Protein AF-A0A971KVU9-F1 (afdb_monomer)

Secondary structure (DSSP, 8-state):
---HHHHHHHHHHHHHHHHHHHHHHHHHHHHHHHHHHHHHHHHHHGGG-S-HHHHHHHHHHHHHHHHHIIIIITTTTS-TTTTSTTSHHHHHHHHHHHHTTS-TT-GGGHHHHHHHHHHHHHHHHHHHHT----SSPTT-HHHHHHHHHHHHHHHHHHHHHHH-SSPPPHHHHHHHHHHHHHHHHHHHHHHHHHT--GGG-SS--GGGGGGGGS-HHHHHHHHHHHHHHHHHHHHHHHHHHHTT-

Nearest PDB structures (foldseek):
  1x91-assembly1_A  TM=4.870E-01  e=5.980E+00  Arabidopsis thaliana
  5vai-assembly1_R  TM=1.469E-01  e=3.045E+00  Oryctolagus cuniculus
  9bis-assembly1_A  TM=1.987E-01  e=5.225E+00  Rattus norvegicus

Mean predicted aligned error: 7.7 Å

Radius of gyration: 19.48 Å; Cα contacts (8 Å, |Δi|>4): 203; chains: 1; bounding box: 49×42×56 Å

Structure (mmCIF, N/CA/C/O backbone):
data_AF-A0A971KVU9-F1
#
_entry.id   AF-A0A971KVU9-F1
#
loop_
_atom_site.group_PDB
_atom_site.id
_atom_site.type_symbol
_atom_site.label_atom_id
_atom_site.label_alt_id
_atom_site.label_comp_id
_atom_site.label_asym_id
_atom_site.label_entity_id
_atom_site.label_seq_id
_atom_site.pdbx_PDB_ins_code
_atom_site.Cartn_x
_atom_site.Cartn_y
_atom_site.Cartn_z
_atom_site.occupancy
_atom_site.B_iso_or_equiv
_atom_site.auth_seq_id
_atom_site.auth_comp_id
_atom_site.auth_asym_id
_atom_site.auth_atom_id
_atom_site.pdbx_PDB_model_num
ATOM 1 N N . MET A 1 1 ? 26.963 -15.650 -32.977 1.00 42.84 1 MET A N 1
ATOM 2 C CA . MET A 1 1 ? 26.231 -16.805 -33.537 1.00 42.84 1 MET A CA 1
ATOM 3 C C . MET A 1 1 ? 25.480 -17.465 -32.397 1.00 42.84 1 MET A C 1
ATOM 5 O O . MET A 1 1 ? 26.115 -18.059 -31.538 1.00 42.84 1 MET A O 1
ATOM 9 N N . THR A 1 2 ? 24.167 -17.265 -32.317 1.00 46.66 2 THR A N 1
ATOM 10 C CA . THR A 1 2 ? 23.290 -17.998 -31.392 1.00 46.66 2 THR A CA 1
ATOM 11 C C . THR A 1 2 ? 23.196 -19.451 -31.852 1.00 46.66 2 THR A C 1
ATOM 13 O O . THR A 1 2 ? 23.108 -19.716 -33.052 1.00 46.66 2 THR A O 1
ATOM 16 N N . THR A 1 3 ? 23.277 -20.403 -30.925 1.00 58.16 3 THR A N 1
ATOM 17 C CA . THR A 1 3 ? 23.185 -21.829 -31.266 1.00 58.16 3 THR A CA 1
ATOM 18 C C . THR A 1 3 ? 21.755 -22.173 -31.680 1.00 58.16 3 THR A C 1
ATOM 20 O O . THR A 1 3 ? 20.800 -21.588 -31.172 1.00 58.16 3 THR A O 1
ATOM 23 N N . LEU A 1 4 ? 21.584 -23.160 -32.566 1.00 51.88 4 LEU A N 1
ATOM 24 C CA . LEU A 1 4 ? 20.269 -23.630 -33.033 1.00 51.88 4 LEU A CA 1
ATOM 25 C C . LEU A 1 4 ? 19.320 -24.009 -31.870 1.00 51.88 4 LEU A C 1
ATOM 27 O O . LEU A 1 4 ? 18.101 -23.936 -32.007 1.00 51.88 4 LEU A O 1
ATOM 31 N N . SER A 1 5 ? 19.878 -24.392 -30.712 1.00 49.69 5 SER A N 1
ATOM 32 C CA . SER A 1 5 ? 19.134 -24.639 -29.471 1.00 49.69 5 SER A CA 1
ATOM 33 C C . SER A 1 5 ? 18.579 -23.358 -28.841 1.00 49.69 5 SER A C 1
ATOM 35 O O . SER A 1 5 ? 17.406 -23.330 -28.489 1.00 49.69 5 SER A O 1
ATOM 37 N N . GLN A 1 6 ? 19.369 -22.282 -28.776 1.00 46.84 6 GLN A N 1
ATOM 38 C CA . GLN A 1 6 ? 18.930 -20.977 -28.271 1.00 46.84 6 GLN A CA 1
ATOM 39 C C . GLN A 1 6 ? 17.859 -20.365 -29.174 1.00 46.84 6 GLN A C 1
ATOM 41 O O . GLN A 1 6 ? 16.931 -19.729 -28.689 1.00 46.84 6 GLN A O 1
ATOM 46 N N . THR A 1 7 ? 17.950 -20.578 -30.489 1.00 49.97 7 THR A N 1
ATOM 47 C CA . THR A 1 7 ? 16.933 -20.099 -31.435 1.00 49.97 7 THR A CA 1
ATOM 48 C C . THR A 1 7 ? 15.620 -20.862 -31.280 1.00 49.97 7 THR A C 1
ATOM 50 O O . THR A 1 7 ? 14.564 -20.241 -31.290 1.00 49.97 7 THR A O 1
ATOM 53 N N . LYS A 1 8 ? 15.667 -22.186 -31.074 1.00 44.22 8 LYS A N 1
ATOM 54 C CA . LYS A 1 8 ? 14.467 -22.989 -30.787 1.00 44.22 8 LYS A CA 1
ATOM 55 C C . LYS A 1 8 ? 13.837 -22.637 -29.441 1.00 44.22 8 LYS A C 1
ATOM 57 O O . LYS A 1 8 ? 12.622 -22.566 -29.365 1.00 44.22 8 LYS A O 1
ATOM 62 N N . GLU A 1 9 ? 14.638 -22.369 -28.413 1.00 46.66 9 GLU A N 1
ATOM 63 C CA . GLU A 1 9 ? 14.149 -21.960 -27.091 1.00 46.66 9 GLU A CA 1
ATOM 64 C C . GLU A 1 9 ? 13.512 -20.559 -27.121 1.00 46.66 9 GLU A C 1
ATOM 66 O O . GLU A 1 9 ? 12.465 -20.341 -26.518 1.00 46.66 9 GLU A O 1
ATOM 71 N N . LEU A 1 10 ? 14.087 -19.623 -27.886 1.00 50.56 10 LEU A N 1
ATOM 72 C CA . LEU A 1 10 ? 13.513 -18.291 -28.115 1.00 50.56 10 LEU A CA 1
ATOM 73 C C . LEU A 1 10 ? 12.218 -18.338 -28.934 1.00 50.56 10 LEU A C 1
ATOM 75 O O . LEU A 1 10 ? 11.281 -17.609 -28.620 1.00 50.56 10 LEU A O 1
ATOM 79 N N . LEU A 1 11 ? 12.159 -19.194 -29.957 1.00 45.59 11 LEU A N 1
ATOM 80 C CA . LEU A 1 11 ? 10.961 -19.383 -30.776 1.00 45.59 11 LEU A CA 1
ATOM 81 C C . LEU A 1 11 ? 9.849 -20.076 -29.984 1.00 45.59 11 LEU A C 1
ATOM 83 O O . LEU A 1 11 ? 8.720 -19.605 -30.019 1.00 45.59 11 LEU A O 1
ATOM 87 N N . TYR A 1 12 ? 10.177 -21.104 -29.195 1.00 46.09 12 TYR A N 1
ATOM 88 C CA . TYR A 1 12 ? 9.226 -21.764 -28.297 1.00 46.09 12 TYR A CA 1
ATOM 89 C C . TYR A 1 12 ? 8.674 -20.775 -27.260 1.00 46.09 12 TYR A C 1
ATOM 91 O O . TYR A 1 12 ? 7.466 -20.684 -27.082 1.00 46.09 12 TYR A O 1
ATOM 99 N N . ARG A 1 13 ? 9.541 -19.941 -26.663 1.00 49.53 13 ARG A N 1
ATOM 100 C CA . ARG A 1 13 ? 9.142 -18.876 -25.729 1.00 49.53 13 ARG A CA 1
ATOM 101 C C . ARG A 1 13 ? 8.252 -17.808 -26.392 1.00 49.53 13 ARG A C 1
ATOM 103 O O . ARG A 1 13 ? 7.326 -17.329 -25.756 1.00 49.53 13 ARG A O 1
ATOM 110 N N . GLN A 1 14 ? 8.487 -17.463 -27.663 1.00 46.44 14 GLN A N 1
ATOM 111 C CA . GLN A 1 14 ? 7.654 -16.514 -28.423 1.00 46.44 14 GLN A CA 1
ATOM 112 C C . GLN A 1 14 ? 6.299 -17.080 -28.884 1.00 46.44 14 GLN A C 1
ATOM 114 O O . GLN A 1 14 ? 5.350 -16.312 -29.078 1.00 46.44 14 GLN A O 1
ATOM 119 N N . GLU A 1 15 ? 6.213 -18.385 -29.141 1.00 44.22 15 GLU A N 1
ATOM 120 C CA . GLU A 1 15 ? 4.988 -19.052 -29.594 1.00 44.22 15 GLU A CA 1
ATOM 121 C C . GLU A 1 15 ? 4.044 -19.359 -28.420 1.00 44.22 15 GLU A C 1
ATOM 123 O O . GLU A 1 15 ? 2.852 -19.063 -28.536 1.00 44.22 15 GLU A O 1
ATOM 128 N N . ASP A 1 16 ? 4.584 -19.785 -27.268 1.00 49.81 16 ASP A N 1
ATOM 129 C CA . ASP A 1 16 ? 3.854 -19.880 -25.986 1.00 49.81 16 ASP A CA 1
ATOM 130 C C . ASP A 1 16 ? 3.326 -18.501 -25.552 1.00 49.81 16 ASP A C 1
ATOM 132 O O . ASP A 1 16 ? 2.130 -18.334 -25.309 1.00 49.81 16 ASP A O 1
ATOM 136 N N . ASP A 1 17 ? 4.173 -17.459 -25.608 1.00 52.94 17 ASP A N 1
ATOM 137 C CA . ASP A 1 17 ? 3.800 -16.080 -25.249 1.00 52.94 17 ASP A CA 1
ATOM 138 C C . ASP A 1 17 ? 2.579 -15.560 -26.028 1.00 52.94 17 ASP A C 1
ATOM 140 O O . ASP A 1 17 ? 1.893 -14.646 -25.570 1.00 52.94 17 ASP A O 1
ATOM 144 N N . ARG A 1 18 ? 2.306 -16.044 -27.249 1.00 46.84 18 ARG A N 1
ATOM 145 C CA . ARG A 1 18 ? 1.170 -15.563 -28.063 1.00 46.84 18 ARG A CA 1
ATOM 146 C C . ARG A 1 18 ? -0.155 -16.241 -27.722 1.00 46.84 18 ARG A C 1
ATOM 148 O O . ARG A 1 18 ? -1.172 -15.547 -27.729 1.00 46.84 18 ARG A O 1
ATOM 155 N N . ASN A 1 19 ? -0.154 -17.537 -27.418 1.00 44.75 19 ASN A N 1
ATOM 156 C CA . ASN A 1 19 ? -1.370 -18.265 -27.039 1.00 44.75 19 ASN A CA 1
ATOM 157 C C . ASN A 1 19 ? -1.722 -18.065 -25.556 1.00 44.75 19 ASN A C 1
ATOM 159 O O . ASN A 1 19 ? -2.900 -17.906 -25.224 1.00 44.75 19 ASN A O 1
ATOM 163 N N . ASP A 1 20 ? -0.721 -17.937 -24.685 1.00 52.53 20 ASP A N 1
ATOM 164 C CA . ASP A 1 20 ? -0.925 -17.730 -23.248 1.00 52.53 20 ASP A CA 1
ATOM 165 C C . ASP A 1 20 ? -1.395 -16.314 -22.906 1.00 52.53 20 ASP A C 1
ATOM 167 O O . ASP A 1 20 ? -2.125 -16.124 -21.935 1.00 52.53 20 ASP A O 1
ATOM 171 N N . ARG A 1 21 ? -1.091 -15.319 -23.752 1.00 52.41 21 ARG A N 1
ATOM 172 C CA . ARG A 1 21 ? -1.551 -13.928 -23.582 1.00 52.41 21 ARG A CA 1
ATOM 173 C C . ARG A 1 21 ? -3.071 -13.765 -23.582 1.00 52.41 21 ARG A C 1
ATOM 175 O O . ARG A 1 21 ? -3.567 -12.774 -23.054 1.00 52.41 21 ARG A O 1
ATOM 182 N N . TRP A 1 22 ? -3.828 -14.676 -24.194 1.00 42.91 22 TRP A N 1
ATOM 183 C CA . TRP A 1 22 ? -5.294 -14.610 -24.174 1.00 42.91 22 TRP A CA 1
ATOM 184 C C . TRP A 1 22 ? -5.876 -15.289 -22.935 1.00 42.91 22 TRP A C 1
ATOM 186 O O . TRP A 1 22 ? -6.724 -14.697 -22.269 1.00 42.91 22 TRP A O 1
ATOM 196 N N . LEU A 1 23 ? -5.399 -16.490 -22.594 1.00 47.81 23 LEU A N 1
ATOM 197 C CA . LEU A 1 23 ? -5.817 -17.230 -21.398 1.00 47.81 23 LEU A CA 1
ATOM 198 C C . LEU A 1 23 ? -5.418 -16.510 -20.100 1.00 47.81 23 LEU A C 1
ATOM 200 O O . LEU A 1 23 ? -6.241 -16.436 -19.185 1.00 47.81 23 LEU A O 1
ATOM 204 N N . SER A 1 24 ? -4.227 -15.901 -20.045 1.00 59.81 24 SER A N 1
ATOM 205 C CA . SER A 1 24 ? -3.773 -15.120 -18.887 1.00 59.81 24 SER A CA 1
ATOM 206 C C . SER A 1 24 ? -4.678 -13.914 -18.631 1.00 59.81 24 SER A C 1
ATOM 208 O O . SER A 1 24 ? -5.062 -13.660 -17.496 1.00 59.81 24 SER A O 1
ATOM 210 N N . ARG A 1 25 ? -5.126 -13.219 -19.687 1.00 65.62 25 ARG A N 1
ATOM 211 C CA . ARG A 1 25 ? -5.962 -12.018 -19.540 1.00 65.62 25 ARG A CA 1
ATOM 212 C C . ARG A 1 25 ? -7.316 -12.316 -18.907 1.00 65.62 25 ARG A C 1
ATOM 214 O O . ARG A 1 25 ? -7.758 -11.546 -18.063 1.00 65.62 25 ARG A O 1
ATOM 221 N N . TRP A 1 26 ? -7.984 -13.411 -19.278 1.00 74.06 26 TRP A N 1
ATOM 222 C CA . TRP A 1 26 ? -9.256 -13.789 -18.641 1.00 74.06 26 TRP A CA 1
ATOM 223 C C . TRP A 1 26 ? -9.070 -14.189 -17.177 1.00 74.06 26 TRP A C 1
ATOM 225 O O . TRP A 1 26 ? -9.911 -13.851 -16.346 1.00 74.06 26 TRP A O 1
ATOM 235 N N . GLN A 1 27 ? -7.968 -14.871 -16.858 1.00 77.44 27 GLN A N 1
ATOM 236 C CA . GLN A 1 27 ? -7.617 -15.224 -15.483 1.00 77.44 27 GLN A CA 1
ATOM 237 C C . GLN A 1 27 ? -7.360 -13.970 -14.641 1.00 77.44 27 GLN A C 1
ATOM 239 O O . GLN A 1 27 ? -7.923 -13.854 -13.555 1.00 77.44 27 GLN A O 1
ATOM 244 N N . ASP A 1 28 ? -6.605 -13.001 -15.161 1.00 76.62 28 ASP A N 1
ATOM 245 C CA . ASP A 1 28 ? -6.350 -11.728 -14.482 1.00 76.62 28 ASP A CA 1
ATOM 246 C C . ASP A 1 28 ? -7.661 -10.972 -14.217 1.00 76.62 28 ASP A C 1
ATOM 248 O O . ASP A 1 28 ? -7.914 -10.538 -13.094 1.00 76.62 28 ASP A O 1
ATOM 252 N N . TRP A 1 29 ? -8.563 -10.894 -15.203 1.00 83.31 29 TRP A N 1
ATOM 253 C CA . TRP A 1 29 ? -9.881 -10.277 -15.005 1.00 83.31 29 TRP A CA 1
ATOM 254 C C . TRP A 1 29 ? -10.757 -11.034 -14.006 1.00 83.31 29 TRP A C 1
ATOM 256 O O . TRP A 1 29 ? -11.473 -10.400 -13.230 1.00 83.31 29 TRP A O 1
ATOM 266 N N . ALA A 1 30 ? -10.698 -12.366 -13.983 1.00 88.56 30 ALA A N 1
ATOM 267 C CA . ALA A 1 30 ? -11.402 -13.168 -12.988 1.00 88.56 30 ALA A CA 1
ATOM 268 C C . ALA A 1 30 ? -10.859 -12.911 -11.573 1.00 88.56 30 ALA A C 1
ATOM 270 O O . ALA A 1 30 ? -11.643 -12.765 -10.635 1.00 88.56 30 ALA A O 1
ATOM 271 N N . ILE A 1 31 ? -9.537 -12.785 -11.421 1.00 88.38 31 ILE A N 1
ATOM 272 C CA . ILE A 1 31 ? -8.888 -12.433 -10.151 1.00 88.38 31 ILE A CA 1
ATOM 273 C C . ILE A 1 31 ? -9.297 -11.025 -9.716 1.00 88.38 31 ILE A C 1
ATOM 275 O O . ILE A 1 31 ? -9.691 -10.838 -8.566 1.00 88.38 31 ILE A O 1
ATOM 279 N N . VAL A 1 32 ? -9.282 -10.050 -10.629 1.00 89.62 32 VAL A N 1
ATOM 280 C CA . VAL A 1 32 ? -9.748 -8.683 -10.357 1.00 89.62 32 VAL A CA 1
ATOM 281 C C . VAL A 1 32 ? -11.219 -8.687 -9.934 1.00 89.62 32 VAL A C 1
ATOM 283 O O . VAL A 1 32 ? -11.563 -8.065 -8.932 1.00 89.62 32 VAL A O 1
ATOM 286 N N . ALA A 1 33 ? -12.093 -9.417 -10.629 1.00 92.25 33 ALA A N 1
ATOM 287 C CA . ALA A 1 33 ? -13.510 -9.512 -10.278 1.00 92.25 33 ALA A CA 1
ATOM 288 C C . ALA A 1 33 ? -13.728 -10.167 -8.903 1.00 92.25 33 ALA A C 1
ATOM 290 O O . ALA A 1 33 ? -14.513 -9.663 -8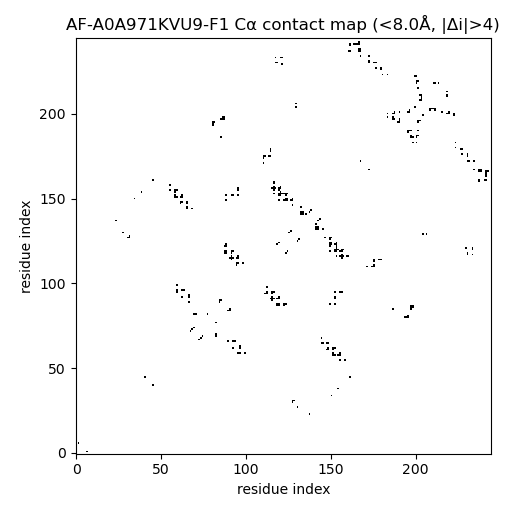.094 1.00 92.25 33 ALA A O 1
ATOM 291 N N . ALA A 1 34 ? -13.005 -11.250 -8.606 1.00 94.06 34 ALA A N 1
ATOM 292 C CA . ALA A 1 34 ? -13.036 -11.908 -7.303 1.00 94.06 34 ALA A CA 1
ATOM 293 C C . ALA A 1 34 ? -12.541 -10.975 -6.189 1.00 94.06 34 ALA A C 1
ATOM 295 O O . ALA A 1 34 ? -13.157 -10.902 -5.127 1.00 94.06 34 ALA A O 1
ATOM 296 N N . TYR A 1 35 ? -11.477 -10.216 -6.449 1.00 94.00 35 TYR A N 1
ATOM 297 C CA . TYR A 1 35 ? -10.940 -9.215 -5.536 1.00 94.00 35 TYR A CA 1
ATOM 298 C C . TYR A 1 35 ? -11.918 -8.058 -5.285 1.00 94.00 35 TYR A C 1
ATOM 300 O O . TYR A 1 35 ? -12.147 -7.683 -4.141 1.00 94.00 35 TYR A O 1
ATOM 308 N N . LEU A 1 36 ? -12.557 -7.511 -6.321 1.00 94.31 36 LEU A N 1
ATOM 309 C CA . LEU A 1 36 ? -13.561 -6.453 -6.155 1.00 94.31 36 LEU A CA 1
ATOM 310 C C . LEU A 1 36 ? -14.798 -6.956 -5.403 1.00 94.31 36 LEU A C 1
ATOM 312 O O . LEU A 1 36 ? -15.365 -6.234 -4.583 1.00 94.31 36 LEU A O 1
ATOM 316 N N . THR A 1 37 ? -15.191 -8.208 -5.643 1.00 95.44 37 THR A N 1
ATOM 317 C CA . THR A 1 37 ? -16.289 -8.853 -4.917 1.00 95.44 37 THR A CA 1
ATOM 318 C C . THR A 1 37 ? -15.930 -9.033 -3.445 1.00 95.44 37 THR A C 1
ATOM 320 O O . THR A 1 37 ? -16.713 -8.658 -2.574 1.00 95.44 37 THR A O 1
ATOM 323 N N . SER A 1 38 ? -14.737 -9.550 -3.138 1.00 94.81 38 SER A N 1
ATOM 324 C CA . SER A 1 38 ? -14.287 -9.715 -1.754 1.00 94.81 38 SER A CA 1
ATOM 325 C C . SER A 1 38 ? -14.117 -8.372 -1.046 1.00 94.81 38 SER A C 1
ATOM 327 O O . SER A 1 38 ? -14.485 -8.264 0.120 1.00 94.81 38 SER A O 1
ATOM 329 N N . LEU A 1 39 ? -13.659 -7.334 -1.749 1.00 93.94 39 LEU A N 1
ATOM 330 C CA . LEU A 1 39 ? -13.579 -5.962 -1.253 1.00 93.94 39 LEU A CA 1
ATOM 331 C C . LEU A 1 39 ? -14.966 -5.417 -0.882 1.00 93.94 39 LEU A C 1
ATOM 333 O O . LEU A 1 39 ? -15.158 -4.907 0.221 1.00 93.94 39 LEU A O 1
ATOM 337 N N . TYR A 1 40 ? -15.946 -5.563 -1.778 1.00 94.69 40 TYR A N 1
ATOM 338 C CA . TYR A 1 40 ? -17.332 -5.156 -1.538 1.00 94.69 40 TYR A CA 1
ATOM 339 C C . TYR A 1 40 ? -17.931 -5.874 -0.322 1.00 94.69 40 TYR A C 1
ATOM 341 O O . TYR A 1 40 ? -18.522 -5.233 0.550 1.00 94.69 40 TYR A O 1
ATOM 349 N N . LEU A 1 41 ? -17.753 -7.196 -0.238 1.00 94.25 41 LEU A N 1
ATOM 350 C CA . LEU A 1 41 ? -18.228 -7.987 0.896 1.00 94.25 41 LEU A CA 1
ATOM 351 C C . LEU A 1 41 ? -17.534 -7.561 2.193 1.00 94.25 41 LEU A C 1
ATOM 353 O O . LEU A 1 41 ? -18.202 -7.331 3.197 1.00 94.25 41 LEU A O 1
ATOM 357 N N . PHE A 1 42 ? -16.212 -7.400 2.173 1.00 93.75 42 PHE A N 1
ATOM 358 C CA . PHE A 1 42 ? -15.455 -6.982 3.345 1.00 93.75 42 PHE A CA 1
ATOM 359 C C . PHE A 1 42 ? -15.956 -5.642 3.871 1.00 93.75 42 PHE A C 1
ATOM 361 O O . PHE A 1 42 ? -16.293 -5.556 5.044 1.00 93.75 42 PHE A O 1
ATOM 368 N N . ILE A 1 43 ? -16.113 -4.637 3.007 1.00 92.62 43 ILE A N 1
ATOM 369 C CA . ILE A 1 43 ? -16.581 -3.304 3.404 1.00 92.62 43 ILE A CA 1
ATOM 370 C C . ILE A 1 43 ? -17.994 -3.354 4.006 1.00 92.62 43 ILE A C 1
ATOM 372 O O . ILE A 1 43 ? -18.233 -2.761 5.057 1.00 92.62 43 ILE A O 1
ATOM 376 N N . ASN A 1 44 ? -18.934 -4.064 3.377 1.00 91.69 44 ASN A N 1
ATOM 377 C CA . ASN A 1 44 ? -20.332 -4.069 3.827 1.00 91.69 44 ASN A CA 1
ATOM 378 C C . ASN A 1 44 ? -20.574 -4.931 5.069 1.00 91.69 44 ASN A C 1
ATOM 380 O O . ASN A 1 44 ? -21.465 -4.627 5.862 1.00 91.69 44 ASN A O 1
ATOM 384 N N . TYR A 1 45 ? -19.788 -5.992 5.254 1.00 91.56 45 TYR A N 1
ATOM 385 C CA . TYR A 1 45 ? -19.958 -6.925 6.366 1.00 91.56 45 TYR A CA 1
ATOM 386 C C . TYR A 1 45 ? -18.924 -6.737 7.482 1.00 91.56 45 TYR A C 1
ATOM 388 O O . TYR A 1 45 ? -19.053 -7.388 8.515 1.00 91.56 45 TYR A O 1
ATOM 396 N N . PHE A 1 46 ? -17.957 -5.817 7.352 1.00 91.75 46 PHE A N 1
ATOM 397 C CA . PHE A 1 46 ? -16.874 -5.603 8.326 1.00 91.75 46 PHE A CA 1
ATOM 398 C C . PHE A 1 46 ? -17.364 -5.462 9.770 1.00 91.75 46 PHE A C 1
ATOM 400 O O . PHE A 1 46 ? -16.816 -6.061 10.696 1.00 91.75 46 PHE A O 1
ATOM 407 N N . ARG A 1 47 ? -18.422 -4.670 9.978 1.00 88.50 47 ARG A N 1
ATOM 408 C CA . ARG A 1 47 ? -18.991 -4.417 11.311 1.00 88.50 47 ARG A CA 1
ATOM 409 C C . ARG A 1 47 ? -19.670 -5.652 11.912 1.00 88.50 47 ARG A C 1
ATOM 411 O O . ARG A 1 47 ? -19.700 -5.779 13.129 1.00 88.50 47 ARG A O 1
ATOM 418 N N . GLN A 1 48 ? -20.153 -6.570 11.076 1.00 91.00 48 GLN A N 1
ATOM 419 C CA . GLN A 1 48 ? -20.809 -7.815 11.493 1.00 91.00 48 GLN A CA 1
ATOM 420 C C . GLN A 1 48 ? -19.802 -8.932 11.817 1.00 91.00 48 GLN A C 1
ATOM 422 O O . GLN A 1 48 ? -20.178 -9.988 12.326 1.00 91.00 48 GLN A O 1
ATOM 427 N N . ILE A 1 49 ? -18.512 -8.719 11.539 1.00 90.38 49 ILE A N 1
ATOM 428 C CA . ILE A 1 49 ? -17.463 -9.700 11.808 1.00 90.38 49 ILE A CA 1
ATOM 429 C C . ILE A 1 49 ? -17.281 -9.846 13.319 1.00 90.38 49 ILE A C 1
ATOM 431 O O . ILE A 1 49 ? -16.799 -8.942 14.000 1.00 90.38 49 ILE A O 1
ATOM 435 N N . ARG A 1 50 ? -17.598 -11.039 13.829 1.00 88.75 50 ARG A N 1
ATOM 436 C CA . ARG A 1 50 ? -17.418 -11.400 15.241 1.00 88.75 50 ARG A CA 1
ATOM 437 C C . ARG A 1 50 ? -15.947 -11.582 15.626 1.00 88.75 50 ARG A C 1
ATOM 439 O O . ARG A 1 50 ? -15.535 -11.179 16.706 1.00 88.75 50 ARG A O 1
ATOM 446 N N . HIS A 1 51 ? -15.152 -12.197 14.751 1.00 90.81 51 HIS A N 1
ATOM 447 C CA . HIS A 1 51 ? -13.776 -12.617 15.043 1.00 90.81 51 HIS A CA 1
ATOM 448 C C . HIS A 1 51 ? -12.732 -11.705 14.381 1.00 90.81 51 HIS A C 1
ATOM 450 O O . HIS A 1 51 ? -11.862 -12.182 13.653 1.00 90.81 51 HIS A O 1
ATOM 456 N N . LYS A 1 52 ? -12.807 -10.389 14.625 1.00 91.25 52 LYS A N 1
ATOM 457 C CA . LYS A 1 52 ? -11.905 -9.395 14.007 1.00 91.25 52 LYS A CA 1
ATOM 458 C C . LYS A 1 52 ? -10.425 -9.686 14.267 1.00 91.25 52 LYS A C 1
ATOM 460 O O . LYS A 1 52 ? -9.643 -9.692 13.322 1.00 91.25 52 LYS A O 1
ATOM 465 N N . ASN A 1 53 ? -10.074 -10.056 15.500 1.00 91.56 53 ASN A N 1
ATOM 466 C CA . ASN A 1 53 ? -8.694 -10.391 15.870 1.00 91.56 53 ASN A CA 1
ATOM 467 C C . ASN A 1 53 ? -8.145 -11.563 15.043 1.00 91.56 53 ASN A C 1
ATOM 469 O O . ASN A 1 53 ? -6.992 -11.535 14.629 1.00 91.56 53 ASN A O 1
ATOM 473 N N . LEU A 1 54 ? -8.967 -12.582 14.754 1.00 93.00 54 LEU A N 1
ATOM 474 C CA . LEU A 1 54 ? -8.539 -13.717 13.932 1.00 93.00 54 LEU A CA 1
ATOM 475 C C . LEU A 1 54 ? -8.246 -13.281 12.495 1.00 93.00 54 LEU A C 1
ATOM 477 O O . LEU A 1 54 ? -7.275 -13.749 11.907 1.00 93.00 54 LEU A O 1
ATOM 481 N N . ILE A 1 55 ? -9.059 -12.379 11.940 1.00 93.06 55 ILE A N 1
ATOM 482 C CA . ILE A 1 55 ? -8.830 -11.831 10.600 1.00 93.06 55 ILE A CA 1
ATOM 483 C C . ILE A 1 55 ? -7.530 -11.037 10.572 1.00 93.06 55 ILE A C 1
ATOM 485 O O . ILE A 1 55 ? -6.694 -11.300 9.713 1.00 93.06 55 ILE A O 1
ATOM 489 N N . GLN A 1 56 ? -7.326 -10.126 11.525 1.00 93.88 56 GLN A N 1
ATOM 490 C CA . GLN A 1 56 ? -6.096 -9.341 11.618 1.00 93.88 56 GLN A CA 1
ATOM 491 C C . GLN A 1 56 ? -4.863 -10.245 11.739 1.00 93.88 56 GLN A C 1
ATOM 493 O O . GLN A 1 56 ? -3.935 -10.112 10.949 1.0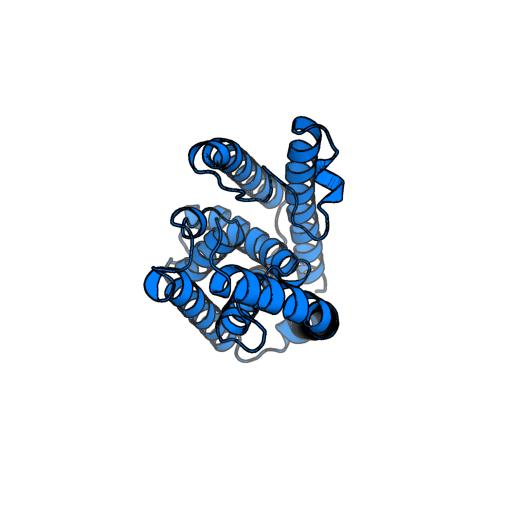0 93.88 56 GLN A O 1
ATOM 498 N N . ILE A 1 57 ? -4.882 -11.227 12.651 1.00 94.88 57 ILE A N 1
ATOM 499 C CA . ILE A 1 57 ? -3.786 -12.194 12.829 1.00 94.88 57 ILE A CA 1
ATOM 500 C C . ILE A 1 57 ? -3.539 -12.982 11.538 1.00 94.88 57 ILE A C 1
ATOM 502 O O . ILE A 1 57 ? -2.390 -13.145 11.134 1.00 94.88 57 ILE A O 1
ATOM 506 N N . SER A 1 58 ? -4.598 -13.446 10.871 1.00 95.06 58 SER A N 1
ATOM 507 C CA . SER A 1 58 ? -4.480 -14.219 9.628 1.00 95.06 58 SER A CA 1
ATOM 508 C C . SER A 1 58 ? -3.882 -13.380 8.499 1.00 95.06 58 SER A C 1
ATOM 510 O O . SER A 1 58 ? -2.979 -13.842 7.806 1.00 95.06 58 SER A O 1
ATOM 512 N N . LEU A 1 59 ? -4.337 -12.134 8.334 1.00 95.75 59 LEU A N 1
ATOM 513 C CA . LEU A 1 59 ? -3.808 -11.205 7.335 1.00 95.75 59 LEU A CA 1
ATOM 514 C C . LEU A 1 59 ? -2.340 -10.865 7.612 1.00 95.75 59 LEU A C 1
ATOM 516 O O . LEU A 1 59 ? -1.525 -10.933 6.695 1.00 95.75 59 LEU A O 1
ATOM 520 N N . THR A 1 60 ? -1.985 -10.575 8.866 1.00 95.31 60 THR A N 1
ATOM 521 C CA . THR A 1 60 ? -0.598 -10.323 9.278 1.00 95.31 60 THR A CA 1
ATOM 522 C C . THR A 1 60 ? 0.285 -11.545 9.043 1.00 95.31 60 THR A C 1
ATOM 524 O O . THR A 1 60 ? 1.389 -11.416 8.520 1.00 95.31 60 THR A O 1
ATOM 527 N N . PHE A 1 61 ? -0.195 -12.748 9.364 1.00 95.56 61 PHE A N 1
ATOM 528 C CA . PHE A 1 61 ? 0.549 -13.983 9.130 1.00 95.56 61 PHE A CA 1
ATOM 529 C C . PHE A 1 61 ? 0.794 -14.234 7.637 1.00 95.56 61 PHE A C 1
ATOM 531 O O . PHE A 1 61 ? 1.929 -14.497 7.240 1.00 95.56 61 PHE A O 1
ATOM 538 N N . LEU A 1 62 ? -0.233 -14.088 6.794 1.00 94.88 62 LEU A N 1
ATOM 539 C CA . LEU A 1 62 ? -0.094 -14.193 5.337 1.00 94.88 62 LEU A CA 1
ATOM 540 C C . LEU A 1 62 ? 0.887 -13.152 4.783 1.00 94.88 62 LEU A C 1
ATOM 542 O O . LEU A 1 62 ? 1.709 -13.471 3.926 1.00 94.88 62 LEU A O 1
ATOM 546 N N . LEU A 1 63 ? 0.855 -11.929 5.312 1.00 94.25 63 LEU A N 1
ATOM 547 C CA . LEU A 1 63 ? 1.769 -10.856 4.931 1.00 94.25 63 LEU A CA 1
ATOM 548 C C . LEU A 1 63 ? 3.222 -11.164 5.325 1.00 94.25 63 LEU A C 1
ATOM 550 O O . LEU A 1 63 ? 4.138 -10.938 4.535 1.00 94.25 63 LEU A O 1
ATOM 554 N N . LEU A 1 64 ? 3.445 -11.738 6.510 1.00 93.38 64 LEU A N 1
ATOM 555 C CA . LEU A 1 64 ? 4.765 -12.202 6.946 1.00 93.38 64 LEU A CA 1
ATOM 556 C C . LEU A 1 64 ? 5.281 -13.343 6.065 1.00 93.38 64 LEU A C 1
ATOM 558 O O . LEU A 1 64 ? 6.451 -13.323 5.682 1.00 93.38 64 LEU A O 1
ATOM 562 N N . LEU A 1 65 ? 4.425 -14.303 5.698 1.00 91.81 65 LEU A N 1
ATOM 563 C CA . LEU A 1 65 ? 4.782 -15.369 4.757 1.00 91.81 65 LEU A CA 1
ATOM 564 C C . LEU A 1 65 ? 5.147 -14.809 3.379 1.00 91.81 65 LEU A C 1
ATOM 566 O O . LEU A 1 65 ? 6.150 -15.232 2.804 1.00 91.81 65 LEU A O 1
ATOM 570 N N . HIS A 1 66 ? 4.392 -13.827 2.885 1.00 90.44 66 HIS A N 1
ATOM 571 C CA . HIS A 1 66 ? 4.681 -13.145 1.626 1.00 90.44 66 HIS A CA 1
ATOM 572 C C . HIS A 1 66 ? 6.054 -12.453 1.652 1.00 90.44 66 HIS A C 1
ATOM 574 O O . HIS A 1 66 ? 6.889 -12.645 0.763 1.00 90.44 66 HIS A O 1
ATOM 580 N N . LEU A 1 67 ? 6.341 -11.697 2.717 1.00 89.88 67 LEU A N 1
ATOM 581 C CA . LEU A 1 67 ? 7.649 -11.069 2.915 1.00 89.88 67 LEU A CA 1
ATOM 582 C C . LEU A 1 67 ? 8.757 -12.134 2.984 1.00 89.88 67 LEU A C 1
ATOM 584 O O . LEU A 1 67 ? 9.773 -12.022 2.295 1.00 89.88 67 LEU A O 1
ATOM 588 N N . LEU A 1 68 ? 8.556 -13.208 3.750 1.00 88.06 68 LEU A N 1
ATOM 589 C CA . LEU A 1 68 ? 9.521 -14.299 3.889 1.00 88.06 68 LEU A CA 1
ATOM 590 C C . LEU A 1 68 ? 9.829 -14.975 2.544 1.00 88.06 68 LEU A C 1
ATOM 592 O O . LEU A 1 68 ? 11.001 -15.161 2.203 1.00 88.06 68 LEU A O 1
ATOM 596 N N . SER A 1 69 ? 8.793 -15.289 1.763 1.00 84.25 69 SER A N 1
ATOM 597 C CA . SER A 1 69 ? 8.900 -15.844 0.410 1.00 84.25 69 SER A CA 1
ATOM 598 C C . SER A 1 69 ? 9.768 -14.955 -0.482 1.00 84.25 69 SER A C 1
ATOM 600 O O . SER A 1 69 ? 10.716 -15.417 -1.133 1.00 84.25 69 SER A O 1
ATOM 602 N N . LYS A 1 70 ? 9.525 -13.644 -0.441 1.00 79.62 70 LYS A N 1
ATOM 603 C CA . LYS A 1 70 ? 10.263 -12.657 -1.230 1.00 79.62 70 LYS A CA 1
ATOM 604 C C . LYS A 1 70 ? 11.743 -12.564 -0.843 1.00 79.62 70 LYS A C 1
ATOM 606 O O . LYS A 1 70 ? 12.603 -12.538 -1.725 1.00 79.62 70 LYS A O 1
ATOM 611 N N . TYR A 1 71 ? 12.063 -12.543 0.453 1.00 77.94 71 TYR A N 1
ATOM 612 C CA . TYR A 1 71 ? 13.435 -12.320 0.935 1.00 77.94 71 TYR A CA 1
ATOM 613 C C . TYR A 1 71 ? 14.301 -13.585 1.021 1.00 77.94 71 TYR A C 1
ATOM 615 O O . TYR A 1 71 ? 15.518 -13.500 0.793 1.00 77.94 71 TYR A O 1
ATOM 623 N N . LEU A 1 72 ? 13.708 -14.741 1.344 1.00 75.25 72 LEU A N 1
ATOM 624 C CA . LEU A 1 72 ? 14.430 -16.001 1.554 1.00 75.25 72 LEU A CA 1
ATOM 625 C C . LEU A 1 72 ? 14.349 -16.951 0.360 1.00 75.25 72 LEU A C 1
ATOM 627 O O . LEU A 1 72 ? 15.387 -17.449 -0.078 1.00 75.25 72 LEU A O 1
ATOM 631 N N . LEU A 1 73 ? 13.149 -17.197 -0.172 1.00 64.31 73 LEU A N 1
ATOM 632 C CA . LEU A 1 73 ? 12.924 -18.275 -1.143 1.00 64.31 73 LEU A CA 1
ATOM 633 C C . LEU A 1 73 ? 13.308 -17.870 -2.570 1.00 64.31 73 LEU A C 1
ATOM 635 O O . LEU A 1 73 ? 13.790 -18.691 -3.345 1.00 64.31 73 LEU A O 1
ATOM 639 N N . ASN A 1 74 ? 13.210 -16.581 -2.898 1.00 63.38 74 ASN A N 1
ATOM 640 C CA . ASN A 1 74 ? 13.480 -16.073 -4.246 1.00 63.38 74 ASN A CA 1
ATOM 641 C C . ASN A 1 74 ? 14.877 -15.435 -4.423 1.00 63.38 74 ASN A C 1
ATOM 643 O O . ASN A 1 74 ? 15.088 -14.603 -5.310 1.00 63.38 74 ASN A O 1
ATOM 647 N N . ARG A 1 75 ? 15.872 -15.851 -3.617 1.00 56.28 75 ARG A N 1
ATOM 648 C CA . ARG A 1 75 ? 17.250 -15.299 -3.611 1.00 56.28 75 ARG A CA 1
ATOM 649 C C . ARG A 1 75 ? 17.961 -15.293 -4.969 1.00 56.28 75 ARG A C 1
ATOM 651 O O . ARG A 1 75 ? 18.772 -14.403 -5.198 1.00 56.28 75 ARG A O 1
ATOM 658 N N . LYS A 1 76 ? 17.696 -16.280 -5.830 1.00 52.91 76 LYS A N 1
ATOM 659 C CA . LYS A 1 76 ? 18.337 -16.429 -7.152 1.00 52.91 76 LYS A CA 1
ATOM 660 C C . LYS A 1 76 ? 17.582 -15.729 -8.289 1.00 52.91 76 LYS A C 1
ATOM 662 O O . LYS A 1 76 ? 18.059 -15.754 -9.417 1.00 52.91 76 LYS A O 1
ATOM 667 N N . ARG A 1 77 ? 16.391 -15.186 -8.016 1.00 52.28 77 ARG A N 1
ATOM 668 C CA . ARG A 1 77 ? 15.395 -14.900 -9.054 1.00 52.28 77 ARG A CA 1
ATOM 669 C C . ARG A 1 77 ? 15.049 -13.427 -9.202 1.00 52.28 77 ARG A C 1
ATOM 671 O O . ARG A 1 77 ? 14.891 -12.965 -10.323 1.00 52.28 77 ARG A O 1
ATOM 678 N N . TYR A 1 78 ? 14.964 -12.706 -8.090 1.00 56.00 78 TYR A N 1
ATOM 679 C CA . TYR A 1 78 ? 14.860 -11.255 -8.132 1.00 56.00 78 TYR A CA 1
ATOM 680 C C . TYR A 1 78 ? 16.235 -10.666 -8.394 1.00 56.00 78 TYR A C 1
ATOM 682 O O . TYR A 1 78 ? 17.209 -11.047 -7.728 1.00 56.00 78 TYR A O 1
ATOM 690 N N . GLN A 1 79 ? 16.312 -9.708 -9.317 1.00 60.28 79 GLN A N 1
ATOM 691 C CA . GLN A 1 79 ? 17.508 -8.884 -9.396 1.00 60.28 79 GLN A CA 1
ATOM 692 C C . GLN A 1 79 ? 17.752 -8.280 -7.999 1.00 60.28 79 GLN A C 1
ATOM 694 O O . GLN A 1 79 ? 16.785 -7.956 -7.302 1.00 60.28 79 GLN A O 1
ATOM 699 N N . PRO A 1 80 ? 19.009 -8.121 -7.543 1.00 62.34 80 PRO A N 1
ATOM 700 C CA . PRO A 1 80 ? 19.302 -7.575 -6.213 1.00 62.34 80 PRO A CA 1
ATOM 701 C C . PRO A 1 80 ? 18.539 -6.278 -5.905 1.00 62.34 80 PRO A C 1
ATOM 703 O O . PRO A 1 80 ? 18.189 -6.021 -4.755 1.00 62.34 80 PRO A O 1
ATOM 706 N N . ILE A 1 81 ? 18.215 -5.518 -6.954 1.00 67.38 81 ILE A N 1
ATOM 707 C CA . ILE A 1 81 ? 17.396 -4.315 -6.915 1.00 67.38 81 ILE A CA 1
ATOM 708 C C . ILE A 1 81 ? 15.939 -4.545 -6.494 1.00 67.38 81 ILE A C 1
ATOM 710 O O . ILE A 1 81 ? 15.426 -3.847 -5.624 1.00 67.38 81 ILE A O 1
ATOM 714 N N . GLU A 1 82 ? 15.269 -5.552 -7.049 1.00 64.69 82 GLU A N 1
ATOM 715 C CA . GLU A 1 82 ? 13.852 -5.857 -6.799 1.00 64.69 82 GLU A CA 1
ATOM 716 C C . GLU A 1 82 ? 13.618 -6.401 -5.384 1.00 64.69 82 GLU A C 1
ATOM 718 O O . GLU A 1 82 ? 12.493 -6.408 -4.878 1.00 64.69 82 GLU A O 1
ATOM 723 N N . ARG A 1 83 ? 14.701 -6.828 -4.726 1.00 68.69 83 ARG A N 1
ATOM 724 C CA . ARG A 1 83 ? 14.714 -7.257 -3.327 1.00 68.69 83 ARG A CA 1
ATOM 725 C C . ARG A 1 83 ? 14.744 -6.079 -2.362 1.00 68.69 83 ARG A C 1
ATOM 727 O O . ARG A 1 83 ? 14.497 -6.284 -1.179 1.00 68.69 83 ARG A O 1
ATOM 734 N N . LEU A 1 84 ? 15.037 -4.859 -2.811 1.00 79.31 84 LEU A N 1
ATOM 735 C CA . LEU A 1 84 ? 14.967 -3.710 -1.919 1.00 79.31 84 LEU A CA 1
ATOM 736 C C . LEU A 1 84 ? 13.506 -3.485 -1.491 1.00 79.31 84 LEU A C 1
ATOM 738 O O . LEU A 1 84 ? 12.597 -3.514 -2.328 1.00 79.31 84 LEU A O 1
ATOM 742 N N . PRO A 1 85 ? 13.246 -3.207 -0.203 1.00 82.12 85 PRO A N 1
ATOM 743 C CA . PRO A 1 85 ? 11.905 -2.916 0.296 1.00 82.12 85 PRO A CA 1
ATOM 744 C C . PRO A 1 85 ? 11.384 -1.556 -0.191 1.00 82.12 85 PRO A C 1
ATOM 746 O O . PRO A 1 85 ? 10.557 -0.972 0.473 1.00 82.12 85 PRO A O 1
ATOM 749 N N . LEU A 1 86 ? 11.859 -1.005 -1.310 1.00 87.25 86 LEU A N 1
ATOM 750 C CA . LEU A 1 86 ? 11.583 0.375 -1.718 1.00 87.25 86 LEU A CA 1
ATOM 751 C C . LEU A 1 86 ? 10.296 0.536 -2.531 1.00 87.25 86 LEU A C 1
ATOM 753 O O . LEU A 1 86 ? 9.868 1.662 -2.770 1.00 87.25 86 LEU A O 1
ATOM 757 N N . TYR A 1 87 ? 9.647 -0.554 -2.941 1.00 88.50 87 TYR A N 1
ATOM 758 C CA . TYR A 1 87 ? 8.281 -0.472 -3.452 1.00 88.50 87 TYR A CA 1
ATOM 759 C C . TYR A 1 87 ? 7.321 -0.085 -2.324 1.00 88.50 87 TYR A C 1
ATOM 761 O O . TYR A 1 87 ? 7.388 -0.648 -1.234 1.00 88.50 87 TYR A O 1
ATOM 769 N N . SER A 1 88 ? 6.405 0.844 -2.600 1.00 91.44 88 SER A N 1
ATOM 770 C CA . SER A 1 88 ? 5.397 1.299 -1.628 1.00 91.44 88 SER A CA 1
ATOM 771 C C . SER A 1 88 ? 4.590 0.149 -1.003 1.00 91.44 88 SER A C 1
ATOM 773 O O . SER A 1 88 ? 4.382 0.161 0.208 1.00 91.44 88 SER A O 1
ATOM 775 N N . CYS A 1 89 ? 4.244 -0.893 -1.772 1.00 90.94 89 CYS A N 1
ATOM 776 C CA . CYS A 1 89 ? 3.612 -2.105 -1.240 1.00 90.94 89 CYS A CA 1
ATOM 777 C C . CYS A 1 89 ? 4.533 -2.898 -0.295 1.00 90.94 89 CYS A C 1
ATOM 779 O O . CYS A 1 89 ? 4.080 -3.364 0.739 1.00 90.94 89 CYS A O 1
ATOM 781 N N . ASN A 1 90 ? 5.839 -2.999 -0.561 1.00 90.62 90 ASN A N 1
ATOM 782 C CA . ASN A 1 90 ? 6.765 -3.670 0.360 1.00 90.62 90 ASN A CA 1
ATOM 783 C C . ASN A 1 90 ? 6.921 -2.890 1.673 1.00 90.62 90 ASN A C 1
ATOM 785 O O . ASN A 1 90 ? 6.906 -3.493 2.742 1.00 90.62 90 ASN A O 1
ATOM 789 N N . LEU A 1 91 ? 7.066 -1.560 1.600 1.00 93.75 91 LEU A N 1
ATOM 790 C CA . LEU A 1 91 ? 7.155 -0.718 2.798 1.00 93.75 91 LEU A CA 1
ATOM 791 C C . LEU A 1 91 ? 5.882 -0.814 3.627 1.00 93.75 91 LEU A C 1
ATOM 793 O O . LEU A 1 91 ? 5.956 -1.030 4.831 1.00 93.75 91 LEU A O 1
ATOM 797 N N . SER A 1 92 ? 4.726 -0.689 2.979 1.00 95.44 92 SER A N 1
ATOM 798 C CA . SER A 1 92 ? 3.438 -0.836 3.643 1.00 95.44 92 SER A CA 1
ATOM 799 C C . SER A 1 92 ? 3.288 -2.221 4.277 1.00 95.44 92 SER A C 1
ATOM 801 O O . SER A 1 92 ? 2.878 -2.307 5.429 1.00 95.44 92 SER A O 1
ATOM 803 N N . ALA A 1 93 ? 3.710 -3.288 3.591 1.00 94.62 93 ALA A N 1
ATOM 804 C CA . ALA A 1 93 ? 3.641 -4.643 4.119 1.00 94.62 93 ALA A CA 1
ATOM 805 C C . ALA A 1 93 ? 4.472 -4.789 5.399 1.00 94.62 93 ALA A C 1
ATOM 807 O O . ALA A 1 93 ? 4.005 -5.341 6.391 1.00 94.62 93 ALA A O 1
ATOM 808 N N . ILE A 1 94 ? 5.695 -4.254 5.388 1.00 94.62 94 ILE A N 1
ATOM 809 C CA . ILE A 1 94 ? 6.577 -4.247 6.557 1.00 94.62 94 ILE A CA 1
ATOM 810 C C . ILE A 1 94 ? 5.957 -3.427 7.689 1.00 94.62 94 ILE A C 1
ATOM 812 O O . ILE A 1 94 ? 5.918 -3.903 8.816 1.00 94.62 94 ILE A O 1
ATOM 816 N N . ILE A 1 95 ? 5.449 -2.226 7.404 1.00 95.94 95 ILE A N 1
ATOM 817 C CA . ILE A 1 95 ? 4.831 -1.354 8.411 1.00 95.94 95 ILE A CA 1
ATOM 818 C C . ILE A 1 95 ? 3.626 -2.045 9.052 1.00 95.94 95 ILE A C 1
ATOM 820 O O . ILE A 1 95 ? 3.585 -2.185 10.268 1.00 95.94 95 ILE A O 1
ATOM 824 N N . LEU A 1 96 ? 2.682 -2.538 8.252 1.00 95.56 96 LEU A N 1
ATOM 825 C CA . LEU A 1 96 ? 1.477 -3.197 8.759 1.00 95.56 96 LEU A CA 1
ATOM 826 C C . LEU A 1 96 ? 1.796 -4.4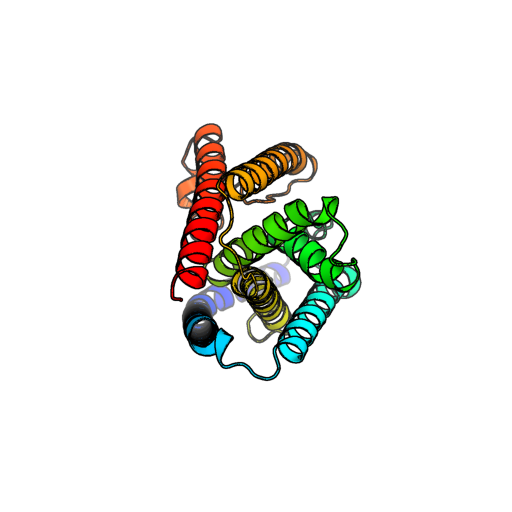92 9.520 1.00 95.56 96 LEU A C 1
ATOM 828 O O . LEU A 1 96 ? 1.120 -4.813 10.490 1.00 95.56 96 LEU A O 1
ATOM 832 N N . ALA A 1 97 ? 2.840 -5.227 9.126 1.00 94.38 97 ALA A N 1
ATOM 833 C CA . ALA A 1 97 ? 3.283 -6.403 9.869 1.00 94.38 97 ALA A CA 1
ATOM 834 C C . ALA A 1 97 ? 3.972 -6.043 11.198 1.00 94.38 97 ALA A C 1
ATOM 836 O O . ALA A 1 97 ? 3.784 -6.739 12.194 1.00 94.38 97 ALA A O 1
ATOM 837 N N . LEU A 1 98 ? 4.770 -4.969 11.222 1.00 93.56 98 LEU A N 1
ATOM 838 C CA . LEU A 1 98 ? 5.445 -4.485 12.430 1.00 93.56 98 LEU A CA 1
ATOM 839 C C . LEU A 1 98 ? 4.472 -3.920 13.458 1.00 93.56 98 LEU A C 1
ATOM 841 O O . LEU A 1 98 ? 4.744 -4.025 14.651 1.00 93.56 98 LEU A O 1
ATOM 845 N N . ASP A 1 99 ? 3.348 -3.369 13.006 1.00 93.06 99 ASP A N 1
ATOM 846 C CA . ASP A 1 99 ? 2.298 -2.845 13.874 1.00 93.06 99 ASP A CA 1
ATOM 847 C C . ASP A 1 99 ? 1.851 -3.862 14.930 1.00 93.06 99 ASP A C 1
ATOM 849 O O . ASP A 1 99 ? 1.729 -3.532 16.102 1.00 93.06 99 ASP A O 1
ATOM 853 N N . PHE A 1 100 ? 1.757 -5.139 14.544 1.00 88.56 100 PHE A N 1
ATOM 854 C CA . PHE A 1 100 ? 1.400 -6.232 15.451 1.00 88.56 100 PHE A CA 1
ATOM 855 C C . PHE A 1 100 ? 2.352 -6.380 16.653 1.00 88.56 100 PHE A C 1
ATOM 857 O O . PHE A 1 100 ? 1.967 -6.907 17.696 1.00 88.56 100 PHE A O 1
ATOM 864 N N . PHE A 1 101 ? 3.603 -5.934 16.518 1.00 89.62 101 PHE A N 1
ATOM 865 C CA . PHE A 1 101 ? 4.625 -6.008 17.563 1.00 89.62 101 PHE A CA 1
ATOM 866 C C . PHE A 1 101 ? 4.842 -4.675 18.291 1.00 89.62 101 PHE A C 1
ATOM 868 O O . PHE A 1 101 ? 5.571 -4.637 19.285 1.00 89.62 101 PHE A O 1
ATOM 875 N N . ILE A 1 102 ? 4.251 -3.580 17.807 1.00 89.56 102 ILE A N 1
ATOM 876 C CA . ILE A 1 102 ? 4.447 -2.241 18.358 1.00 89.56 102 ILE A CA 1
ATOM 877 C C . ILE A 1 102 ? 3.266 -1.905 19.277 1.00 89.56 102 ILE A C 1
ATOM 879 O O . ILE A 1 102 ? 2.115 -2.019 18.871 1.00 89.56 102 ILE A O 1
ATOM 883 N N . PRO A 1 103 ? 3.509 -1.455 20.523 1.00 85.12 103 PRO A N 1
ATOM 884 C CA . PRO A 1 103 ? 2.421 -1.080 21.417 1.00 85.12 103 PRO A CA 1
ATOM 885 C C . PRO A 1 103 ? 1.582 0.068 20.845 1.00 85.12 103 PRO A C 1
ATOM 887 O O . PRO A 1 103 ? 2.139 1.089 20.435 1.00 85.12 103 PRO A O 1
ATOM 890 N N . GLU A 1 104 ? 0.256 -0.032 20.947 1.00 78.06 104 GLU A N 1
ATOM 891 C CA . GLU A 1 104 ? -0.703 0.983 20.467 1.00 78.06 104 GLU A CA 1
ATOM 892 C C . GLU A 1 104 ? -0.423 2.401 20.998 1.00 78.06 104 GLU A C 1
ATOM 894 O O . GLU A 1 104 ? -0.676 3.402 20.330 1.00 78.06 104 GLU A O 1
ATOM 899 N N . LYS A 1 105 ? 0.150 2.503 22.205 1.00 79.94 105 LYS A N 1
ATOM 900 C CA . LYS A 1 105 ? 0.481 3.781 22.861 1.00 79.94 105 LYS A CA 1
ATOM 901 C C . LYS A 1 105 ? 1.680 4.506 22.231 1.00 79.94 105 LYS A C 1
ATOM 903 O O . LYS A 1 105 ? 2.019 5.612 22.652 1.00 79.94 105 LYS A O 1
ATOM 908 N N . THR A 1 106 ? 2.341 3.906 21.243 1.00 87.00 106 THR A N 1
ATOM 909 C CA . THR A 1 106 ? 3.500 4.480 20.553 1.00 87.00 106 THR A CA 1
ATOM 910 C C . THR A 1 106 ? 3.083 5.616 19.610 1.00 87.00 106 THR A C 1
ATOM 912 O O . THR A 1 106 ? 2.880 5.421 18.416 1.00 87.00 106 THR A O 1
ATOM 915 N N . MET A 1 107 ? 2.985 6.843 20.129 1.00 84.38 107 MET A N 1
ATOM 916 C CA . MET A 1 107 ? 2.460 7.991 19.368 1.00 84.38 107 MET A CA 1
ATOM 917 C C . MET A 1 107 ? 3.252 8.309 18.083 1.00 84.38 107 MET A C 1
ATOM 919 O O . MET A 1 107 ? 2.656 8.653 17.066 1.00 84.38 107 MET A O 1
ATOM 923 N N . TRP A 1 108 ? 4.584 8.158 18.085 1.00 87.62 108 TRP A N 1
ATOM 924 C CA . TRP A 1 108 ? 5.411 8.443 16.899 1.00 87.62 108 TRP A CA 1
ATOM 925 C C . TRP A 1 108 ? 5.200 7.445 15.749 1.00 87.62 108 TRP A C 1
ATOM 927 O O . TRP A 1 108 ? 5.529 7.752 14.604 1.00 87.62 108 TRP A O 1
ATOM 937 N N . TRP A 1 109 ? 4.640 6.267 16.039 1.00 91.31 109 TRP A N 1
ATOM 938 C CA . TRP A 1 109 ? 4.359 5.224 15.055 1.00 91.31 109 TRP A CA 1
ATOM 939 C C . TRP A 1 109 ? 3.084 5.509 14.253 1.00 91.31 109 TRP A C 1
ATOM 941 O O . TRP A 1 109 ? 3.018 5.187 13.069 1.00 91.31 109 TRP A O 1
ATOM 951 N N . GLN A 1 110 ? 2.100 6.187 14.852 1.00 90.38 110 GLN A N 1
ATOM 952 C CA . GLN A 1 110 ? 0.773 6.379 14.255 1.00 90.38 110 GLN A CA 1
ATOM 953 C C . GLN A 1 110 ? 0.794 7.037 12.860 1.00 90.38 110 GLN A C 1
ATOM 955 O O . GLN A 1 110 ? 0.093 6.549 11.970 1.00 90.38 110 GLN A O 1
ATOM 960 N N . PRO A 1 111 ? 1.601 8.086 12.587 1.00 91.62 111 PRO A N 1
ATOM 961 C CA . PRO A 1 111 ? 1.699 8.644 11.237 1.00 91.62 111 PRO A CA 1
ATOM 962 C C . PRO A 1 111 ? 2.278 7.677 10.202 1.00 91.62 111 PRO A C 1
ATOM 964 O O . PRO A 1 111 ? 1.847 7.671 9.048 1.00 91.62 111 PRO A O 1
ATOM 967 N N . ILE A 1 112 ? 3.266 6.876 10.613 1.00 94.38 112 ILE A N 1
ATOM 968 C CA . ILE A 1 112 ? 3.941 5.892 9.760 1.00 94.38 112 ILE A CA 1
ATOM 969 C C . ILE A 1 112 ? 2.967 4.765 9.437 1.00 94.38 112 ILE A C 1
ATOM 971 O O . ILE A 1 112 ? 2.831 4.386 8.276 1.00 94.38 112 ILE A O 1
ATOM 975 N N . LEU A 1 113 ? 2.247 4.290 10.452 1.00 95.44 113 LEU A N 1
ATOM 976 C CA . LEU A 1 113 ? 1.208 3.282 10.325 1.00 95.44 113 LEU A CA 1
ATOM 977 C C . LEU A 1 113 ? 0.086 3.737 9.398 1.00 95.44 113 LEU A C 1
ATOM 979 O O . LEU A 1 113 ? -0.274 3.013 8.475 1.00 95.44 113 LEU A O 1
ATOM 983 N N . LEU A 1 114 ? -0.420 4.959 9.582 1.00 95.50 114 LEU A N 1
ATOM 984 C CA . LEU A 1 114 ? -1.468 5.508 8.727 1.00 95.50 114 LEU A CA 1
ATOM 985 C C . LEU A 1 114 ? -1.002 5.629 7.270 1.00 95.50 114 LEU A C 1
ATOM 987 O O . LEU A 1 114 ? -1.737 5.258 6.354 1.00 95.50 114 LEU A O 1
ATOM 991 N N . TRP A 1 115 ? 0.227 6.105 7.049 1.00 96.62 115 TRP A N 1
ATOM 992 C CA . TRP A 1 115 ? 0.817 6.119 5.712 1.00 96.62 115 TRP A CA 1
ATOM 993 C C . TRP A 1 115 ? 0.939 4.704 5.138 1.00 96.62 115 TRP A C 1
ATOM 995 O O . TRP A 1 115 ? 0.577 4.487 3.984 1.00 96.62 115 TRP A O 1
ATOM 1005 N N . GLY A 1 116 ? 1.387 3.738 5.944 1.00 97.00 116 GLY A N 1
ATOM 1006 C CA . GLY A 1 116 ? 1.473 2.327 5.580 1.00 97.00 116 GLY A CA 1
ATOM 1007 C C . GLY A 1 116 ? 0.117 1.747 5.189 1.00 97.00 116 GLY A C 1
ATOM 1008 O O . GLY A 1 116 ? 0.015 1.119 4.140 1.00 97.00 116 GLY A O 1
ATOM 1009 N N . ALA A 1 117 ? -0.942 2.013 5.951 1.00 96.81 117 ALA A N 1
ATOM 1010 C CA . ALA A 1 117 ? -2.296 1.579 5.625 1.00 96.81 117 ALA A CA 1
ATOM 1011 C C . ALA A 1 117 ? -2.767 2.166 4.288 1.00 96.81 117 ALA A C 1
ATOM 1013 O O . ALA A 1 117 ? -3.217 1.423 3.418 1.00 96.81 117 ALA A O 1
ATOM 1014 N N . PHE A 1 118 ? -2.590 3.474 4.070 1.00 96.38 118 PHE A N 1
ATOM 1015 C CA . PHE A 1 118 ? -2.992 4.120 2.815 1.00 96.38 118 PHE A CA 1
ATOM 1016 C C . PHE A 1 118 ? -2.198 3.567 1.627 1.00 96.38 118 PHE A C 1
ATOM 1018 O O . PHE A 1 118 ? -2.788 3.164 0.625 1.00 96.38 118 PHE A O 1
ATOM 1025 N N . ALA A 1 119 ? -0.873 3.467 1.772 1.00 95.94 119 ALA A N 1
ATOM 1026 C CA . ALA A 1 119 ? 0.023 2.872 0.784 1.00 95.94 119 ALA A CA 1
ATOM 1027 C C . ALA A 1 119 ? -0.301 1.409 0.472 1.00 95.94 119 ALA A C 1
ATOM 1029 O O . ALA A 1 119 ? -0.171 0.989 -0.676 1.00 95.94 119 ALA A O 1
ATOM 1030 N N . GLY A 1 120 ? -0.767 0.648 1.459 1.00 95.81 120 GLY A N 1
ATOM 1031 C CA . GLY A 1 120 ? -1.180 -0.743 1.290 1.00 95.81 120 GLY A CA 1
ATOM 1032 C C . GLY A 1 120 ? -2.490 -0.880 0.532 1.00 95.81 120 GLY A C 1
ATOM 1033 O O . GLY A 1 120 ? -2.610 -1.730 -0.351 1.00 95.81 120 GLY A O 1
ATOM 1034 N N . ILE A 1 121 ? -3.453 -0.001 0.820 1.00 95.81 121 ILE A N 1
ATOM 1035 C CA . ILE A 1 121 ? -4.744 0.029 0.131 1.00 95.81 121 ILE A CA 1
ATOM 1036 C C . ILE A 1 121 ? -4.537 0.332 -1.352 1.00 95.81 121 ILE A C 1
ATOM 1038 O O . ILE A 1 121 ? -4.866 -0.509 -2.188 1.00 95.81 121 ILE A O 1
ATOM 1042 N N . TYR A 1 122 ? -3.964 1.489 -1.702 1.00 92.75 122 TYR A N 1
ATOM 1043 C CA . TYR A 1 122 ? -3.828 1.834 -3.121 1.00 92.75 122 TYR A CA 1
ATOM 1044 C C . TYR A 1 122 ? -2.736 1.010 -3.811 1.00 92.75 122 TYR A C 1
ATOM 1046 O O . TYR A 1 122 ? -2.907 0.628 -4.964 1.00 92.75 122 TYR A O 1
ATOM 1054 N N . GLY A 1 123 ? -1.623 0.706 -3.136 1.00 90.25 123 GLY A N 1
ATOM 1055 C CA . GLY A 1 123 ? -0.513 -0.044 -3.724 1.00 90.25 123 GLY A CA 1
ATOM 1056 C C . GLY A 1 123 ? -0.879 -1.500 -4.005 1.00 90.25 123 GLY A C 1
ATOM 1057 O O . GLY A 1 123 ? -0.561 -2.008 -5.077 1.00 90.25 123 GLY A O 1
ATOM 1058 N N . GLY A 1 124 ? -1.590 -2.154 -3.080 1.00 91.75 124 GLY A N 1
ATOM 1059 C CA . GLY A 1 124 ? -2.119 -3.501 -3.294 1.00 91.75 124 GLY A CA 1
ATOM 1060 C C . GLY A 1 124 ? -3.218 -3.532 -4.355 1.00 91.75 124 GLY A C 1
ATOM 1061 O O . GLY A 1 124 ? -3.160 -4.360 -5.260 1.00 91.75 124 GLY A O 1
ATOM 1062 N N . PHE A 1 125 ? -4.133 -2.555 -4.344 1.00 91.50 125 PHE A N 1
ATOM 1063 C CA . PHE A 1 125 ? -5.146 -2.409 -5.392 1.00 91.50 125 PHE A CA 1
ATOM 1064 C C . PHE A 1 125 ? -4.519 -2.266 -6.788 1.00 91.50 125 PHE A C 1
ATOM 1066 O O . PHE A 1 125 ? -4.888 -2.996 -7.706 1.00 91.50 125 PHE A O 1
ATOM 1073 N N . LEU A 1 126 ? -3.548 -1.361 -6.953 1.00 88.88 126 LEU A N 1
ATOM 1074 C CA . LEU A 1 126 ? -2.878 -1.143 -8.237 1.00 88.88 126 LEU A CA 1
ATOM 1075 C C . LEU A 1 126 ? -2.104 -2.377 -8.701 1.00 88.88 126 LEU A C 1
ATOM 1077 O O . LEU A 1 126 ? -2.113 -2.663 -9.891 1.00 88.88 126 LEU A O 1
ATOM 1081 N N . ALA A 1 127 ? -1.475 -3.119 -7.790 1.00 87.56 127 ALA A N 1
ATOM 1082 C CA . ALA A 1 127 ? -0.775 -4.354 -8.131 1.00 87.56 127 ALA A CA 1
ATOM 1083 C C . ALA A 1 127 ? -1.724 -5.467 -8.602 1.00 87.56 127 ALA A C 1
ATOM 1085 O O . ALA A 1 127 ? -1.350 -6.279 -9.437 1.00 87.56 127 ALA A O 1
ATOM 1086 N N . ILE A 1 128 ? -2.961 -5.510 -8.103 1.00 88.88 128 ILE A N 1
ATOM 1087 C CA . ILE A 1 128 ? -3.953 -6.489 -8.567 1.00 88.88 128 ILE A CA 1
ATOM 1088 C C . ILE A 1 128 ? -4.534 -6.074 -9.925 1.00 88.88 128 ILE A C 1
ATOM 1090 O O . ILE A 1 128 ? -4.706 -6.922 -10.794 1.00 88.88 128 ILE A O 1
ATOM 1094 N N . VAL A 1 129 ? -4.818 -4.782 -10.125 1.00 84.94 129 VAL A N 1
ATOM 1095 C CA . VAL A 1 129 ? -5.414 -4.267 -11.373 1.00 84.94 129 VAL A CA 1
ATOM 1096 C C . VAL A 1 129 ? -4.408 -4.219 -12.523 1.00 84.94 129 VAL A C 1
ATOM 1098 O O . VAL A 1 129 ? -4.728 -4.606 -13.643 1.00 84.94 129 VAL A O 1
ATOM 1101 N N . PHE A 1 130 ? -3.194 -3.742 -12.258 1.00 78.56 130 PHE A N 1
ATOM 1102 C CA . PHE A 1 130 ? -2.089 -3.689 -13.214 1.00 78.56 130 PHE A CA 1
ATOM 1103 C C . PHE A 1 130 ? -1.096 -4.805 -12.900 1.00 78.56 130 PHE A C 1
ATOM 1105 O O . PHE A 1 130 ? 0.091 -4.557 -12.673 1.00 78.56 130 PHE A O 1
ATOM 1112 N N . SER A 1 131 ? -1.613 -6.032 -12.824 1.00 73.50 131 SER A N 1
ATOM 1113 C CA . SER A 1 131 ? -0.823 -7.189 -12.440 1.00 73.50 131 SER A CA 1
ATOM 1114 C C . SER A 1 131 ? 0.354 -7.383 -13.392 1.00 73.50 131 SER A C 1
ATOM 1116 O O . SER A 1 131 ? 0.236 -7.386 -14.617 1.00 73.50 131 SER A O 1
ATOM 1118 N N . ALA A 1 132 ? 1.532 -7.520 -12.796 1.00 65.69 132 ALA A N 1
ATOM 1119 C CA . ALA A 1 132 ? 2.753 -7.913 -13.484 1.00 65.69 132 ALA A CA 1
ATOM 1120 C C . ALA A 1 132 ? 3.377 -9.076 -12.701 1.00 65.69 132 ALA A C 1
ATOM 1122 O O . ALA A 1 132 ? 4.414 -8.906 -12.047 1.00 65.69 132 ALA A O 1
ATOM 1123 N N . PRO A 1 133 ? 2.695 -10.238 -12.647 1.00 61.53 133 PRO A N 1
ATOM 1124 C CA . PRO A 1 133 ? 3.195 -11.380 -11.907 1.00 61.53 133 PRO A CA 1
ATOM 1125 C C . PRO A 1 133 ? 4.486 -11.913 -12.544 1.00 61.53 133 PRO A C 1
ATOM 1127 O O . PRO A 1 133 ? 4.821 -11.629 -13.690 1.00 61.53 133 PRO A O 1
ATOM 1130 N N . SER A 1 134 ? 5.248 -12.680 -11.761 1.00 60.22 134 SER A N 1
ATOM 1131 C CA . SER A 1 134 ? 6.565 -13.197 -12.156 1.00 60.22 134 SER A CA 1
ATOM 1132 C C . SER A 1 134 ? 6.564 -13.910 -13.516 1.00 60.22 134 SER A C 1
ATOM 1134 O 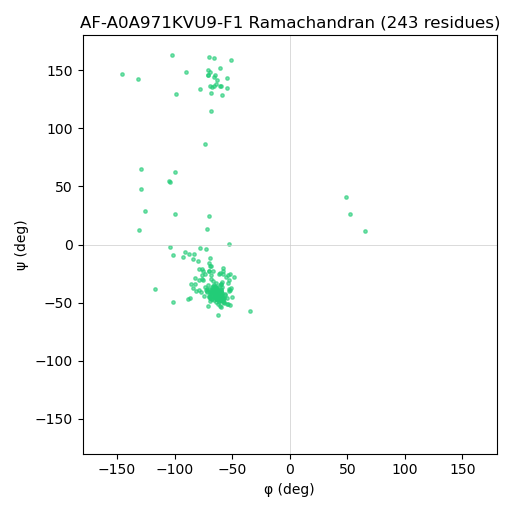O . SER A 1 134 ? 5.567 -14.521 -13.876 1.00 60.22 134 SER A O 1
ATOM 1136 N N . THR A 1 135 ? 7.735 -14.012 -14.147 1.00 60.81 135 THR A N 1
ATOM 1137 C CA . THR A 1 135 ? 8.027 -14.701 -15.427 1.00 60.81 135 THR A CA 1
ATOM 1138 C C . THR A 1 135 ? 7.598 -16.171 -15.577 1.00 60.81 135 THR A C 1
ATOM 1140 O O . THR A 1 135 ? 7.887 -16.766 -16.608 1.00 60.81 135 THR A O 1
ATOM 1143 N N . TYR A 1 136 ? 6.977 -16.800 -14.576 1.00 64.00 136 TYR A N 1
ATOM 1144 C CA . TYR A 1 136 ? 6.438 -18.154 -14.744 1.00 64.00 136 TYR A CA 1
ATOM 1145 C C . TYR A 1 136 ? 4.998 -18.098 -15.230 1.00 64.00 136 TYR A C 1
ATOM 1147 O O . TYR A 1 136 ? 4.258 -17.201 -14.845 1.00 64.00 136 TYR A O 1
ATOM 1155 N N . LEU A 1 137 ? 4.593 -19.094 -16.010 1.00 65.12 137 LEU A N 1
ATOM 1156 C CA . LEU A 1 137 ? 3.204 -19.255 -16.417 1.00 65.12 137 LEU A CA 1
ATOM 1157 C C . LEU A 1 137 ? 2.324 -19.575 -15.200 1.00 65.12 137 LEU A C 1
ATOM 1159 O O . LEU A 1 137 ? 2.737 -20.258 -14.256 1.00 65.12 137 LEU A O 1
ATOM 1163 N N . PHE A 1 138 ? 1.103 -19.055 -15.202 1.00 64.56 138 PHE A N 1
ATOM 1164 C CA . PHE A 1 138 ? 0.077 -19.481 -14.258 1.00 64.56 138 PHE A CA 1
ATOM 1165 C C . PHE A 1 138 ? -0.239 -20.976 -14.493 1.00 64.56 138 PHE A C 1
ATOM 1167 O O . PHE A 1 138 ? -0.268 -21.387 -15.653 1.00 64.56 138 PHE A O 1
ATOM 1174 N N . PRO A 1 139 ? -0.482 -21.815 -13.461 1.00 71.88 139 PRO A N 1
ATOM 1175 C CA . PRO A 1 139 ? -0.652 -21.527 -12.033 1.00 71.88 139 PRO A CA 1
ATOM 1176 C C . PRO A 1 139 ? 0.614 -21.788 -11.193 1.00 71.88 139 PRO A C 1
ATOM 1178 O O . PRO A 1 139 ? 0.624 -22.634 -10.298 1.00 71.88 139 PRO A O 1
ATOM 1181 N N . HIS A 1 140 ? 1.714 -21.077 -11.446 1.00 75.38 140 HIS A N 1
ATOM 1182 C CA . HIS A 1 140 ? 2.897 -21.207 -10.594 1.00 75.38 140 HIS A CA 1
ATOM 1183 C C . HIS A 1 140 ? 2.684 -20.580 -9.200 1.00 75.38 140 HIS A C 1
ATOM 1185 O O . HIS A 1 140 ? 2.060 -19.526 -9.073 1.00 75.38 140 HIS A O 1
ATOM 1191 N N . ILE A 1 141 ? 3.284 -21.162 -8.151 1.00 77.88 141 ILE A N 1
ATOM 1192 C CA . ILE A 1 141 ? 3.176 -20.704 -6.744 1.00 77.88 141 ILE A CA 1
ATOM 1193 C C . ILE A 1 141 ? 3.489 -19.210 -6.545 1.00 77.88 141 ILE A C 1
ATOM 1195 O O . ILE A 1 141 ? 2.978 -18.569 -5.634 1.00 77.88 141 ILE A O 1
ATOM 1199 N N . THR A 1 142 ? 4.287 -18.622 -7.431 1.00 77.19 142 THR A N 1
ATOM 1200 C CA . THR A 1 142 ? 4.665 -17.203 -7.383 1.00 77.19 142 THR A CA 1
ATOM 1201 C C . THR A 1 142 ? 3.558 -16.254 -7.827 1.00 77.19 142 THR A C 1
ATOM 1203 O O . THR A 1 142 ? 3.565 -15.100 -7.412 1.00 77.19 142 THR A O 1
ATOM 1206 N N . HIS A 1 143 ? 2.595 -16.724 -8.625 1.00 78.69 143 HIS A N 1
ATOM 1207 C CA . HIS A 1 143 ? 1.357 -15.984 -8.885 1.00 78.69 143 HIS A CA 1
ATOM 1208 C C . HIS A 1 143 ? 0.491 -15.944 -7.633 1.00 78.69 143 HIS A C 1
ATOM 1210 O O . HIS A 1 143 ? 0.031 -14.876 -7.242 1.00 78.69 143 HIS A O 1
ATOM 1216 N N . PHE A 1 144 ? 0.332 -17.087 -6.961 1.00 83.38 144 PHE A N 1
ATOM 1217 C CA . PHE A 1 144 ? -0.419 -17.155 -5.708 1.00 83.38 144 PHE A CA 1
ATOM 1218 C C . PHE A 1 144 ? 0.202 -16.265 -4.631 1.00 83.38 144 PHE A C 1
ATOM 1220 O O . PHE A 1 144 ? -0.510 -15.470 -4.031 1.00 83.38 144 PHE A O 1
ATOM 1227 N N . ASP A 1 145 ? 1.520 -16.333 -4.436 1.00 86.81 145 ASP A N 1
ATOM 1228 C CA . ASP A 1 145 ? 2.238 -15.467 -3.493 1.00 86.81 145 ASP A CA 1
ATOM 1229 C C . ASP A 1 145 ? 2.072 -13.975 -3.835 1.00 86.81 145 ASP A C 1
ATOM 1231 O O . ASP A 1 145 ? 1.790 -13.164 -2.954 1.00 86.81 145 ASP A O 1
ATOM 1235 N N . TYR A 1 146 ? 2.168 -13.607 -5.119 1.00 86.19 146 TYR A N 1
ATOM 1236 C CA . TYR A 1 146 ? 1.945 -12.233 -5.572 1.00 86.19 146 TYR A CA 1
ATOM 1237 C C . TYR A 1 146 ? 0.536 -11.740 -5.228 1.00 86.19 146 TYR A C 1
ATOM 1239 O O . TYR A 1 146 ? 0.394 -10.697 -4.589 1.00 86.19 146 TYR A O 1
ATOM 1247 N N . TYR A 1 147 ? -0.503 -12.477 -5.622 1.00 89.38 147 TYR A N 1
ATOM 1248 C CA . TYR A 1 147 ? -1.882 -12.045 -5.410 1.00 89.38 147 TYR A CA 1
ATOM 1249 C C . TYR A 1 147 ? -2.277 -12.087 -3.935 1.00 89.38 147 TYR A C 1
ATOM 1251 O O . TYR A 1 147 ? -2.832 -11.111 -3.439 1.00 89.38 147 TYR A O 1
ATOM 1259 N N . ILE A 1 148 ? -1.946 -13.157 -3.205 1.00 91.69 148 ILE A N 1
ATOM 1260 C CA . ILE A 1 148 ? -2.259 -13.266 -1.773 1.00 91.69 148 ILE A CA 1
ATOM 1261 C C . ILE A 1 148 ? -1.577 -12.139 -0.998 1.00 91.69 148 ILE A C 1
ATOM 1263 O O . ILE A 1 148 ? -2.244 -11.480 -0.208 1.00 91.69 148 ILE A O 1
ATOM 1267 N N . GLY A 1 149 ? -0.302 -11.841 -1.268 1.00 93.00 149 GLY A N 1
ATOM 1268 C CA . GLY A 1 149 ? 0.403 -10.737 -0.615 1.00 93.00 149 GLY A CA 1
ATOM 1269 C C . GLY A 1 149 ? -0.275 -9.378 -0.823 1.00 93.00 149 GLY A C 1
ATOM 1270 O O . GLY A 1 149 ? -0.483 -8.636 0.140 1.00 93.00 149 GLY A O 1
ATOM 1271 N N . HIS A 1 150 ? -0.676 -9.067 -2.062 1.00 93.56 150 HIS A N 1
ATOM 1272 C CA . HIS A 1 150 ? -1.335 -7.794 -2.384 1.00 93.56 150 HIS A CA 1
ATOM 1273 C C . HIS A 1 150 ? -2.807 -7.735 -1.942 1.00 93.56 150 HIS A C 1
ATOM 1275 O O . HIS A 1 150 ? -3.309 -6.660 -1.627 1.00 93.56 150 HIS A O 1
ATOM 1281 N N . VAL A 1 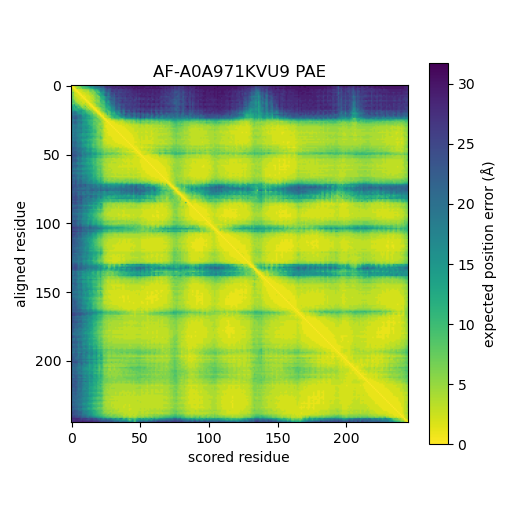151 ? -3.497 -8.871 -1.834 1.00 95.25 151 VAL A N 1
ATOM 1282 C CA . VAL A 1 151 ? -4.811 -8.929 -1.181 1.00 95.25 151 VAL A CA 1
ATOM 1283 C C . VAL A 1 151 ? -4.646 -8.691 0.319 1.00 95.25 151 VAL A C 1
ATOM 1285 O O . VAL A 1 151 ? -5.319 -7.830 0.881 1.00 95.25 151 VAL A O 1
ATOM 1288 N N . SER A 1 152 ? -3.715 -9.388 0.974 1.00 96.19 152 SER A N 1
ATOM 1289 C CA . SER A 1 152 ? -3.497 -9.273 2.417 1.00 96.19 152 SER A CA 1
ATOM 1290 C C . SER A 1 152 ? -3.129 -7.854 2.838 1.00 96.19 152 SER A C 1
ATOM 1292 O O . SER A 1 152 ? -3.692 -7.352 3.807 1.00 96.19 152 SER A O 1
ATOM 1294 N N . ILE A 1 153 ? -2.245 -7.177 2.099 1.00 96.50 153 ILE A N 1
ATOM 1295 C CA . ILE A 1 153 ? -1.846 -5.800 2.417 1.00 96.50 153 ILE A CA 1
ATOM 1296 C C . ILE A 1 153 ? -3.006 -4.804 2.273 1.00 96.50 153 ILE A C 1
ATOM 1298 O O . ILE A 1 153 ? -3.180 -3.943 3.135 1.00 96.50 153 ILE A O 1
ATOM 1302 N N . THR A 1 154 ? -3.840 -4.932 1.232 1.00 96.69 154 THR A N 1
ATOM 1303 C CA . THR A 1 154 ? -4.992 -4.042 1.053 1.00 96.69 154 THR A CA 1
ATOM 1304 C C . THR A 1 154 ? -6.039 -4.282 2.130 1.00 96.69 154 THR A C 1
ATOM 1306 O O . THR A 1 154 ? -6.520 -3.326 2.735 1.00 96.69 154 THR A O 1
ATOM 1309 N N . PHE A 1 155 ? -6.356 -5.542 2.426 1.00 96.62 155 PHE A N 1
ATOM 1310 C CA . PHE A 1 155 ? -7.346 -5.881 3.446 1.00 96.62 155 PHE A CA 1
ATOM 1311 C C . PHE A 1 155 ? -6.879 -5.503 4.851 1.00 96.62 155 PHE A C 1
ATOM 1313 O O . PHE A 1 155 ? -7.694 -5.041 5.642 1.00 96.62 155 PHE A O 1
ATOM 1320 N N . LEU A 1 156 ? -5.586 -5.629 5.159 1.00 96.44 156 LEU A N 1
ATOM 1321 C CA . LEU A 1 156 ? -5.042 -5.205 6.449 1.00 96.44 156 LEU A CA 1
ATOM 1322 C C . LEU A 1 156 ? -5.026 -3.674 6.583 1.00 96.44 156 LEU A C 1
ATOM 1324 O O . LEU A 1 156 ? -5.377 -3.147 7.636 1.00 96.44 156 LEU A O 1
ATOM 1328 N N . GLY A 1 157 ? -4.717 -2.947 5.504 1.00 96.19 157 GLY A N 1
ATOM 1329 C CA . GLY A 1 157 ? -4.857 -1.489 5.472 1.00 96.19 157 GLY A CA 1
ATOM 1330 C C . GLY A 1 157 ? -6.310 -1.029 5.655 1.00 96.19 157 GLY A C 1
ATOM 1331 O O . GLY A 1 157 ? -6.571 -0.100 6.419 1.00 96.19 157 GLY A O 1
ATOM 1332 N N . LEU A 1 158 ? -7.271 -1.701 5.010 1.00 95.44 158 LEU A N 1
ATOM 1333 C CA . LEU A 1 158 ? -8.702 -1.436 5.203 1.00 95.44 158 LEU A CA 1
ATOM 1334 C C . LEU A 1 158 ? -9.163 -1.781 6.612 1.00 95.44 158 LEU A C 1
ATOM 1336 O O . LEU A 1 158 ? -9.910 -1.006 7.195 1.00 95.44 158 LEU A O 1
ATOM 1340 N N . PHE A 1 159 ? -8.709 -2.908 7.162 1.00 95.06 159 PHE A N 1
ATOM 1341 C CA . PHE A 1 159 ? -8.994 -3.297 8.537 1.00 95.06 159 PHE A CA 1
ATOM 1342 C C . PHE A 1 159 ? -8.595 -2.171 9.494 1.00 95.06 159 PHE A C 1
ATOM 1344 O O . PHE A 1 159 ? -9.438 -1.705 10.255 1.00 95.06 159 PHE A O 1
ATOM 1351 N N . TYR A 1 160 ? -7.362 -1.666 9.374 1.00 93.88 160 TYR A N 1
ATOM 1352 C CA . TYR A 1 160 ? -6.865 -0.556 10.188 1.00 93.88 160 TYR A CA 1
ATOM 1353 C C . TYR A 1 160 ? -7.730 0.707 10.061 1.00 93.88 160 TYR A C 1
ATOM 1355 O O . TYR A 1 160 ? -8.084 1.330 11.060 1.00 93.88 160 TYR A O 1
ATOM 1363 N N . VAL A 1 161 ? -8.090 1.086 8.831 1.00 93.50 161 VAL A N 1
ATOM 1364 C CA . VAL A 1 161 ? -8.930 2.262 8.554 1.00 93.50 161 VAL A CA 1
ATOM 1365 C C . VAL A 1 161 ? -10.335 2.108 9.132 1.00 93.50 161 VAL A C 1
ATOM 1367 O O . VAL A 1 161 ? -10.866 3.045 9.722 1.00 93.50 161 VAL A O 1
ATOM 1370 N N . MET A 1 162 ? -10.947 0.942 8.948 1.00 92.31 162 MET A N 1
ATOM 1371 C CA . MET A 1 162 ? -12.330 0.691 9.339 1.00 92.31 162 MET A CA 1
ATOM 1372 C C . MET A 1 162 ? -12.473 0.415 10.834 1.00 92.31 162 MET A C 1
ATOM 1374 O O . MET A 1 162 ? -13.567 0.560 11.371 1.00 92.31 162 MET A O 1
ATOM 1378 N N . GLU A 1 163 ? -11.413 0.007 11.527 1.00 91.38 163 GLU A N 1
ATOM 1379 C CA . GLU A 1 163 ? -11.430 -0.145 12.982 1.00 91.38 163 GLU A CA 1
ATOM 1380 C C . GLU A 1 163 ? -11.495 1.202 13.716 1.00 91.38 163 GLU A C 1
ATOM 1382 O O . GLU A 1 163 ? -12.002 1.259 14.835 1.00 91.38 163 GLU A O 1
ATOM 1387 N N . GLN A 1 164 ? -11.070 2.295 13.075 1.00 89.62 164 GLN A N 1
ATOM 1388 C CA . GLN A 1 164 ? -11.092 3.615 13.698 1.00 89.62 164 GLN A CA 1
ATOM 1389 C C . GLN A 1 164 ? -12.508 4.036 14.112 1.00 89.62 164 GLN A C 1
ATOM 1391 O O . GLN A 1 164 ? -13.475 3.904 13.358 1.00 89.62 164 GLN A O 1
ATOM 1396 N N . THR A 1 165 ? -12.606 4.600 15.316 1.00 83.88 165 THR A N 1
ATOM 1397 C CA . THR A 1 165 ? -13.853 5.123 15.899 1.00 83.88 165 THR A CA 1
ATOM 1398 C C . THR A 1 165 ? -14.060 6.611 15.630 1.00 83.88 165 THR A C 1
ATOM 1400 O O . THR A 1 165 ? -15.129 7.149 15.905 1.00 83.88 165 THR A O 1
ATOM 1403 N N . HIS A 1 166 ? -13.039 7.300 15.117 1.00 84.88 166 HIS A N 1
ATOM 1404 C CA . HIS A 1 166 ? -13.083 8.727 14.828 1.00 84.88 166 HIS A CA 1
ATOM 1405 C C . HIS A 1 166 ? -12.562 9.010 13.419 1.00 84.88 166 HIS A C 1
ATOM 1407 O O . HIS A 1 166 ? -11.602 8.371 12.982 1.00 84.88 166 HIS A O 1
ATOM 1413 N N . PRO A 1 167 ? -13.164 9.977 12.705 1.00 87.19 167 PRO A N 1
ATOM 1414 C CA . PRO A 1 167 ? -12.726 10.333 11.367 1.00 87.19 167 PRO A CA 1
ATOM 1415 C C . PRO A 1 167 ? -11.310 10.915 11.384 1.00 87.19 167 PRO A C 1
ATOM 1417 O O . PRO A 1 167 ? -10.910 11.650 12.291 1.00 87.19 167 PRO A O 1
ATOM 1420 N N . PHE A 1 168 ? -10.557 10.628 10.329 1.00 92.19 168 PHE A N 1
ATOM 1421 C CA . PHE A 1 168 ? -9.220 11.159 10.131 1.00 92.19 168 PHE A CA 1
ATOM 1422 C C . PHE A 1 168 ? -9.267 12.663 9.864 1.00 92.19 168 PHE A C 1
ATOM 1424 O O . PHE A 1 168 ? -9.972 13.141 8.968 1.00 92.19 168 PHE A O 1
ATOM 1431 N N . THR A 1 169 ? -8.444 13.413 10.593 1.00 93.94 169 THR A N 1
ATOM 1432 C CA . THR A 1 169 ? -8.328 14.865 10.436 1.00 93.94 169 THR A CA 1
ATOM 1433 C C . THR A 1 169 ? -7.659 15.245 9.112 1.00 93.94 169 THR A C 1
ATOM 1435 O O . THR A 1 169 ? -6.940 14.454 8.497 1.00 93.94 169 THR A O 1
ATOM 1438 N N . LEU A 1 170 ? -7.838 16.498 8.679 1.00 94.88 170 LEU A N 1
ATOM 1439 C CA . LEU A 1 170 ? -7.096 17.040 7.535 1.00 94.88 170 LEU A CA 1
ATOM 1440 C C . LEU A 1 170 ? -5.577 17.005 7.777 1.00 94.88 170 LEU A C 1
ATOM 1442 O O . LEU A 1 170 ? -4.808 16.749 6.856 1.00 94.88 170 LEU A O 1
ATOM 1446 N N . GLN A 1 171 ? -5.139 17.201 9.024 1.00 94.69 171 GLN A N 1
ATOM 1447 C CA . GLN A 1 171 ? -3.730 17.089 9.400 1.00 94.69 171 GLN A CA 1
ATOM 1448 C C . GLN A 1 171 ? -3.174 15.686 9.112 1.00 94.69 171 GLN A C 1
ATOM 1450 O O . GLN A 1 171 ? -2.053 15.569 8.625 1.00 94.69 171 GLN A O 1
ATOM 1455 N N . ALA A 1 172 ? -3.963 14.633 9.342 1.00 93.19 172 ALA A N 1
ATOM 1456 C CA . ALA A 1 172 ? -3.575 13.262 9.024 1.00 93.19 172 ALA A CA 1
ATOM 1457 C C . ALA A 1 172 ? -3.395 13.050 7.506 1.00 93.19 172 ALA A C 1
ATOM 1459 O O . ALA A 1 172 ? -2.413 12.441 7.072 1.00 93.19 172 ALA A O 1
ATOM 1460 N N . LEU A 1 173 ? -4.283 13.622 6.680 1.00 96.06 173 LEU A N 1
ATOM 1461 C CA . LEU A 1 173 ? -4.128 13.626 5.219 1.00 96.06 173 LEU A CA 1
ATOM 1462 C C . LEU A 1 173 ? -2.866 14.384 4.777 1.00 96.06 173 LEU A C 1
ATOM 1464 O O . LEU A 1 173 ? -2.118 13.904 3.925 1.00 96.06 173 LEU A O 1
ATOM 1468 N N . LEU A 1 174 ? -2.612 15.564 5.344 1.00 96.88 174 LEU A N 1
ATOM 1469 C CA . LEU A 1 174 ? -1.433 16.362 5.000 1.00 96.88 174 LEU A CA 1
ATOM 1470 C C . LEU A 1 174 ? -0.139 15.641 5.389 1.00 96.88 174 LEU A C 1
ATOM 1472 O O . LEU A 1 174 ? 0.810 15.625 4.608 1.00 96.88 174 LEU A O 1
ATOM 1476 N N . LEU A 1 175 ? -0.114 14.992 6.553 1.00 95.75 175 LEU A N 1
ATOM 1477 C CA . LEU A 1 175 ? 1.051 14.262 7.041 1.00 95.75 175 LEU A CA 1
ATOM 1478 C C . LEU A 1 175 ? 1.351 13.021 6.190 1.00 95.75 175 LEU A C 1
ATOM 1480 O O . LEU A 1 175 ? 2.485 12.839 5.751 1.00 95.75 175 LEU A O 1
ATOM 1484 N N . THR A 1 176 ? 0.341 12.208 5.875 1.00 95.50 176 THR A N 1
ATOM 1485 C CA . THR A 1 176 ? 0.498 11.055 4.964 1.00 95.50 176 THR A CA 1
ATOM 1486 C C . THR A 1 176 ? 0.918 11.485 3.558 1.00 95.50 176 THR A C 1
ATOM 1488 O O . THR A 1 176 ? 1.774 10.851 2.933 1.00 95.50 176 THR A O 1
ATOM 1491 N N . SER A 1 177 ? 0.387 12.605 3.070 1.00 97.25 177 SER A N 1
ATOM 1492 C CA . SER A 1 177 ? 0.788 13.201 1.793 1.00 97.25 177 SER A CA 1
ATOM 1493 C C . SER A 1 177 ? 2.237 13.686 1.814 1.00 97.25 177 SER A C 1
ATOM 1495 O O . SER A 1 177 ? 2.983 13.402 0.879 1.00 97.25 177 SER A O 1
ATOM 1497 N N . ALA A 1 178 ? 2.674 14.332 2.896 1.00 97.62 178 ALA A N 1
ATOM 1498 C CA . ALA A 1 178 ? 4.061 14.753 3.071 1.00 97.62 178 ALA A CA 1
ATOM 1499 C C . ALA A 1 178 ? 5.020 13.552 3.087 1.00 97.62 178 ALA A C 1
ATOM 1501 O O . ALA A 1 178 ? 6.003 13.553 2.347 1.00 97.62 178 ALA A O 1
ATOM 1502 N N . ILE A 1 179 ? 4.701 12.494 3.844 1.00 97.00 179 ILE A N 1
ATOM 1503 C CA . ILE A 1 179 ? 5.485 11.245 3.862 1.00 97.00 179 ILE A CA 1
ATOM 1504 C C . ILE A 1 179 ? 5.560 10.638 2.454 1.00 97.00 179 ILE A C 1
ATOM 1506 O O . ILE A 1 179 ? 6.631 10.224 2.016 1.00 97.00 179 ILE A O 1
ATOM 1510 N N . THR A 1 180 ? 4.454 10.649 1.708 1.00 96.75 180 THR A N 1
ATOM 1511 C CA . THR A 1 180 ? 4.403 10.138 0.330 1.00 96.75 180 THR A CA 1
ATOM 1512 C C . THR A 1 180 ? 5.311 10.924 -0.610 1.00 96.75 180 THR A C 1
ATOM 1514 O O . THR A 1 180 ? 6.065 10.326 -1.374 1.00 96.75 180 THR A O 1
ATOM 1517 N N . VAL A 1 181 ? 5.295 12.257 -0.540 1.00 97.44 181 VAL A N 1
ATOM 1518 C CA . VAL A 1 181 ? 6.187 13.100 -1.350 1.00 97.44 181 VAL A CA 1
ATOM 1519 C C . VAL A 1 181 ? 7.647 12.851 -0.979 1.00 97.44 181 VAL A C 1
ATOM 1521 O O . VAL A 1 181 ? 8.471 12.670 -1.872 1.00 97.44 181 VAL A O 1
ATOM 1524 N N . ILE A 1 182 ? 7.971 12.774 0.315 1.00 96.94 182 ILE A N 1
ATOM 1525 C CA . ILE A 1 182 ? 9.327 12.455 0.786 1.00 96.94 182 ILE A CA 1
ATOM 1526 C C . ILE A 1 182 ? 9.774 11.095 0.236 1.00 96.94 182 ILE A C 1
ATOM 1528 O O . ILE A 1 182 ? 10.855 10.996 -0.344 1.00 96.94 182 ILE A O 1
ATOM 1532 N N . TYR A 1 183 ? 8.926 10.070 0.342 1.00 96.19 183 TYR A N 1
ATOM 1533 C CA . TYR A 1 183 ? 9.167 8.749 -0.236 1.00 96.19 183 TYR A CA 1
ATOM 1534 C C . TYR A 1 183 ? 9.451 8.832 -1.743 1.00 96.19 183 TYR A C 1
ATOM 1536 O O . TYR A 1 183 ? 10.478 8.323 -2.192 1.00 96.19 183 TYR A O 1
ATOM 1544 N N . LEU A 1 184 ? 8.602 9.519 -2.515 1.00 95.88 184 LEU A N 1
ATOM 1545 C CA . LEU A 1 184 ? 8.754 9.658 -3.968 1.00 95.88 184 LEU A CA 1
ATOM 1546 C C . LEU A 1 184 ? 10.044 10.390 -4.355 1.00 95.88 184 LEU A C 1
ATOM 1548 O O . LEU A 1 184 ? 10.724 9.987 -5.300 1.00 95.88 184 LEU A O 1
ATOM 1552 N N . LEU A 1 185 ? 10.428 11.427 -3.609 1.00 95.81 185 LEU A N 1
ATOM 1553 C CA . LEU A 1 185 ? 11.695 12.133 -3.808 1.00 95.81 185 LEU A CA 1
ATOM 1554 C C . LEU A 1 185 ? 12.898 11.221 -3.535 1.00 95.81 185 LEU A C 1
ATOM 1556 O O . LEU A 1 185 ? 13.856 11.224 -4.315 1.00 95.81 185 LEU A O 1
ATOM 1560 N N . LEU A 1 186 ? 12.836 10.414 -2.471 1.00 95.06 186 LEU A N 1
ATOM 1561 C CA . LEU A 1 186 ? 13.874 9.439 -2.138 1.00 95.06 186 LEU A CA 1
ATOM 1562 C C . LEU A 1 186 ? 14.019 8.389 -3.242 1.00 95.06 186 LEU A C 1
ATOM 1564 O O . LEU A 1 186 ? 15.125 8.197 -3.754 1.00 95.06 186 LEU A O 1
ATOM 1568 N N . VAL A 1 187 ? 12.924 7.753 -3.672 1.00 94.44 187 VAL A N 1
ATOM 1569 C CA . VAL A 1 187 ? 13.000 6.722 -4.717 1.00 94.44 187 VAL A CA 1
ATOM 1570 C C . VAL A 1 187 ? 13.389 7.290 -6.076 1.00 94.44 187 VAL A C 1
ATOM 1572 O O . VAL A 1 187 ? 14.211 6.688 -6.757 1.00 94.44 187 VAL A O 1
ATOM 1575 N N . ASN A 1 188 ? 12.932 8.492 -6.438 1.00 94.12 188 ASN A N 1
ATOM 1576 C CA . ASN A 1 188 ? 13.373 9.181 -7.655 1.00 94.12 188 ASN A CA 1
ATOM 1577 C C . ASN A 1 188 ? 14.891 9.415 -7.663 1.00 94.12 188 ASN A C 1
ATOM 1579 O O . ASN A 1 188 ? 15.528 9.393 -8.718 1.00 94.12 188 ASN A O 1
ATOM 1583 N N . ARG A 1 189 ? 15.493 9.628 -6.487 1.00 93.75 189 ARG A N 1
ATOM 1584 C CA . ARG A 1 189 ? 16.941 9.781 -6.356 1.00 93.75 189 ARG A CA 1
ATOM 1585 C C . ARG A 1 189 ? 17.648 8.424 -6.394 1.00 93.75 189 ARG A C 1
ATOM 1587 O O . ARG A 1 189 ? 18.717 8.332 -6.996 1.00 93.75 189 ARG A O 1
ATOM 1594 N N . ILE A 1 190 ? 17.085 7.390 -5.775 1.00 92.50 190 ILE A N 1
ATOM 1595 C CA . ILE A 1 190 ? 17.673 6.044 -5.718 1.00 92.50 190 ILE A CA 1
ATOM 1596 C C . ILE A 1 190 ? 17.613 5.356 -7.084 1.00 92.50 190 ILE A C 1
ATOM 1598 O O . ILE A 1 190 ? 18.668 4.975 -7.578 1.00 92.50 190 ILE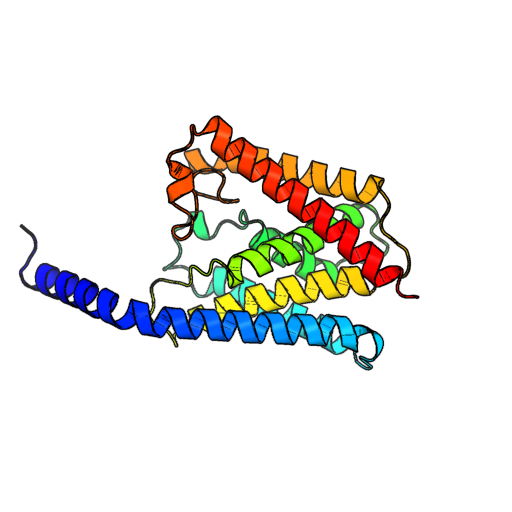 A O 1
ATOM 1602 N N . ASN A 1 191 ? 16.439 5.281 -7.715 1.00 91.94 191 ASN A N 1
ATOM 1603 C CA . ASN A 1 191 ? 16.162 4.579 -8.976 1.00 91.94 191 ASN A CA 1
ATOM 1604 C C . ASN A 1 191 ? 17.308 4.596 -10.007 1.00 91.94 191 ASN A C 1
ATOM 1606 O O . ASN A 1 191 ? 17.790 3.517 -10.350 1.00 91.94 191 ASN A O 1
ATOM 1610 N N . PRO A 1 192 ? 17.829 5.758 -10.459 1.00 89.88 192 PRO A N 1
ATOM 1611 C CA . PRO A 1 192 ? 18.872 5.791 -11.488 1.00 89.88 192 PRO A CA 1
ATOM 1612 C C . PRO A 1 192 ? 20.216 5.197 -11.044 1.00 89.88 192 PRO A C 1
ATOM 1614 O O . PRO A 1 192 ? 21.004 4.783 -11.884 1.00 89.88 192 PRO A O 1
ATOM 1617 N N . ARG A 1 193 ? 20.511 5.142 -9.738 1.00 90.69 193 ARG A N 1
ATOM 1618 C CA . ARG A 1 193 ? 21.778 4.583 -9.224 1.00 90.69 193 ARG A CA 1
ATOM 1619 C C . ARG A 1 193 ? 21.818 3.069 -9.238 1.00 90.69 193 ARG A C 1
ATOM 1621 O O . ARG A 1 193 ? 22.883 2.476 -9.132 1.00 90.69 193 ARG A O 1
ATOM 1628 N N . VAL A 1 194 ? 20.644 2.467 -9.271 1.00 87.50 194 VAL A N 1
ATOM 1629 C CA . VAL A 1 194 ? 20.469 1.043 -9.038 1.00 87.50 194 VAL A CA 1
ATOM 1630 C C . VAL A 1 194 ? 19.615 0.401 -10.133 1.00 87.50 194 VAL A C 1
ATOM 1632 O O . VAL A 1 194 ? 19.187 -0.736 -9.989 1.00 87.50 194 VAL A O 1
ATOM 1635 N N . ASN A 1 195 ? 19.393 1.142 -11.226 1.00 84.94 195 ASN A N 1
ATOM 1636 C CA . ASN A 1 195 ? 18.564 0.773 -12.370 1.00 84.94 195 ASN A CA 1
ATOM 1637 C C . ASN A 1 195 ? 17.170 0.253 -11.964 1.00 84.94 195 ASN A C 1
ATOM 1639 O O . ASN A 1 195 ? 16.689 -0.753 -12.475 1.00 84.94 195 ASN A O 1
ATOM 1643 N N . GLY A 1 196 ? 16.562 0.911 -10.972 1.00 85.44 196 GLY A N 1
ATOM 1644 C CA . GLY A 1 196 ? 15.263 0.548 -10.412 1.00 85.44 196 GLY A CA 1
ATOM 1645 C C . GLY A 1 196 ? 14.124 1.436 -10.912 1.00 85.44 196 GLY A C 1
ATOM 1646 O O . GLY A 1 196 ? 14.335 2.555 -11.389 1.00 85.44 196 GLY A O 1
ATOM 1647 N N . ASN A 1 197 ? 12.896 0.958 -10.719 1.00 89.00 197 ASN A N 1
ATOM 1648 C CA . ASN A 1 197 ? 11.670 1.696 -11.018 1.00 89.00 197 ASN A CA 1
ATOM 1649 C C . ASN A 1 197 ? 10.696 1.686 -9.824 1.00 89.00 197 ASN A C 1
ATOM 1651 O O . ASN A 1 197 ? 9.507 1.390 -9.944 1.00 89.00 197 ASN A O 1
ATOM 1655 N N . PHE A 1 198 ? 11.209 1.987 -8.628 1.00 89.88 198 PHE A N 1
ATOM 1656 C CA . PHE A 1 198 ? 10.374 2.078 -7.432 1.00 89.88 198 PHE A CA 1
ATOM 1657 C C . PHE A 1 198 ? 9.375 3.228 -7.565 1.00 89.88 198 PHE A C 1
ATOM 1659 O O . PHE A 1 198 ? 9.719 4.308 -8.050 1.00 89.88 198 PHE A O 1
ATOM 1666 N N . GLY A 1 199 ? 8.136 2.977 -7.140 1.00 86.81 199 GLY A N 1
ATOM 1667 C CA . GLY A 1 199 ? 7.027 3.923 -7.274 1.00 86.81 199 GLY A CA 1
ATOM 1668 C C . GLY A 1 199 ? 6.625 4.219 -8.723 1.00 86.81 199 GLY A C 1
ATOM 1669 O O . GLY A 1 199 ? 5.897 5.181 -8.943 1.00 86.81 199 GLY A O 1
ATOM 1670 N N . PHE A 1 200 ? 7.131 3.444 -9.694 1.00 88.56 200 PHE A N 1
ATOM 1671 C CA . PHE A 1 200 ? 6.926 3.652 -11.130 1.00 88.56 200 PHE A CA 1
ATOM 1672 C C . PHE A 1 200 ? 7.275 5.074 -11.607 1.00 88.56 200 PHE A C 1
ATOM 1674 O O . PHE A 1 200 ? 6.747 5.558 -12.591 1.00 88.56 200 PHE A O 1
ATOM 1681 N N . ILE A 1 201 ? 8.173 5.782 -10.908 1.00 91.38 201 ILE A N 1
ATOM 1682 C CA . ILE A 1 201 ? 8.507 7.182 -11.228 1.00 91.38 201 ILE A CA 1
ATOM 1683 C C . ILE A 1 201 ? 9.570 7.309 -12.337 1.00 91.38 201 ILE A C 1
ATOM 1685 O O . ILE A 1 201 ? 9.819 8.407 -12.848 1.00 91.38 201 ILE A O 1
ATOM 1689 N N . SER A 1 202 ? 10.239 6.208 -12.691 1.00 90.19 202 SER A N 1
ATOM 1690 C CA . SER A 1 202 ? 11.201 6.177 -13.798 1.00 90.19 202 SER A CA 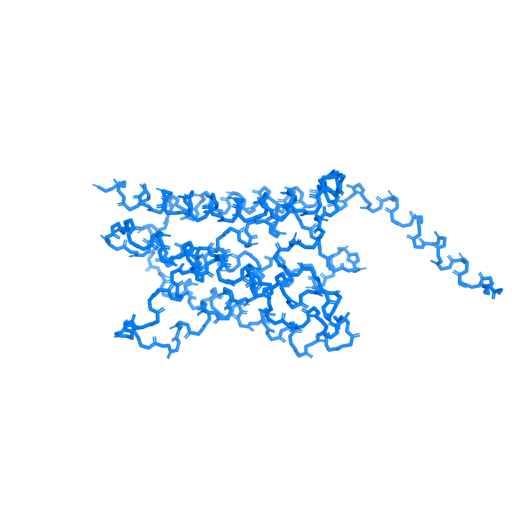1
ATOM 1691 C C . SER A 1 202 ? 10.500 5.853 -15.112 1.00 90.19 202 SER A C 1
ATOM 1693 O O . SER A 1 202 ? 10.717 6.561 -16.089 1.00 90.19 202 SER A O 1
ATOM 1695 N N . GLU A 1 203 ? 9.645 4.832 -15.117 1.00 88.75 203 GLU A N 1
ATOM 1696 C CA . GLU A 1 203 ? 8.963 4.322 -16.310 1.00 88.75 203 GLU A CA 1
ATOM 1697 C C . GLU A 1 203 ? 7.559 3.817 -15.954 1.00 88.75 203 GLU A C 1
ATOM 1699 O O . GLU A 1 203 ? 7.336 3.261 -14.875 1.00 88.75 203 GLU A O 1
ATOM 1704 N N . ALA A 1 204 ? 6.617 3.973 -16.878 1.00 87.75 204 ALA A N 1
ATOM 1705 C CA . ALA A 1 204 ? 5.263 3.469 -16.724 1.00 87.75 204 ALA A CA 1
ATOM 1706 C C . ALA A 1 204 ? 5.204 1.939 -16.817 1.00 87.75 204 ALA A C 1
ATOM 1708 O O . ALA A 1 204 ? 5.952 1.351 -17.604 1.00 87.75 204 ALA A O 1
ATOM 1709 N N . PRO A 1 205 ? 4.300 1.288 -16.057 1.00 83.25 205 PRO A N 1
ATOM 1710 C CA . PRO A 1 205 ? 4.051 -0.135 -16.226 1.00 83.25 205 PRO A CA 1
ATOM 1711 C C . PRO A 1 205 ? 3.539 -0.422 -17.642 1.00 83.25 205 PRO A C 1
ATOM 1713 O O . PRO A 1 205 ? 2.921 0.434 -18.281 1.00 83.25 205 PRO A O 1
ATOM 1716 N N . GLU A 1 206 ? 3.805 -1.631 -18.134 1.00 81.19 206 GLU A N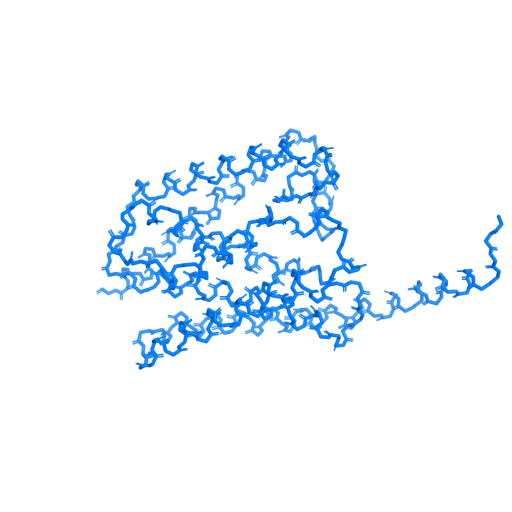 1
ATOM 1717 C CA . GLU A 1 206 ? 3.615 -2.022 -19.537 1.00 81.19 206 GLU A CA 1
ATOM 1718 C C . GLU A 1 206 ? 2.199 -1.724 -20.058 1.00 81.19 206 GLU A C 1
ATOM 1720 O O . GLU A 1 206 ? 2.032 -1.193 -21.160 1.00 81.19 206 GLU A O 1
ATOM 1725 N N . GLN A 1 207 ? 1.186 -1.963 -19.222 1.00 80.81 207 GLN A N 1
ATOM 1726 C CA . GLN A 1 207 ? -0.234 -1.763 -19.521 1.00 80.81 207 GLN A CA 1
ATOM 1727 C C . GLN A 1 207 ? -0.586 -0.301 -19.839 1.00 80.81 207 GLN A C 1
ATOM 1729 O O . GLN A 1 207 ? -1.559 -0.038 -20.542 1.00 80.81 207 GLN A O 1
ATOM 1734 N N . ILE A 1 208 ? 0.200 0.652 -19.333 1.00 83.75 208 ILE A N 1
ATOM 1735 C CA . ILE A 1 208 ? 0.043 2.096 -19.560 1.00 83.75 208 ILE A CA 1
ATOM 1736 C C . ILE A 1 208 ? 1.339 2.719 -20.100 1.00 83.75 208 ILE A C 1
ATOM 1738 O O . ILE A 1 208 ? 1.608 3.905 -19.905 1.00 83.75 208 ILE A O 1
ATOM 1742 N N . SER A 1 209 ? 2.130 1.924 -20.826 1.00 86.75 209 SER A N 1
ATOM 1743 C CA . SER A 1 209 ? 3.415 2.323 -21.419 1.00 86.75 209 SER A CA 1
ATOM 1744 C C . SER A 1 209 ? 3.318 3.516 -22.375 1.00 86.75 209 SER A C 1
ATOM 1746 O O . SER A 1 209 ? 4.305 4.223 -22.565 1.00 86.75 209 SER A O 1
ATOM 1748 N N . PHE A 1 210 ? 2.129 3.818 -22.914 1.00 89.19 210 PHE A N 1
ATOM 1749 C CA . PHE A 1 210 ? 1.880 5.026 -23.710 1.00 89.19 210 PHE A CA 1
ATOM 1750 C C . PHE A 1 210 ? 2.200 6.329 -22.951 1.00 89.19 210 PHE A C 1
ATOM 1752 O O . PHE A 1 210 ? 2.502 7.345 -23.575 1.00 89.19 210 PHE A O 1
ATOM 1759 N N . LEU A 1 211 ? 2.194 6.311 -21.611 1.00 89.75 211 LEU A N 1
ATOM 1760 C CA . LEU A 1 211 ? 2.590 7.456 -20.784 1.00 89.75 211 LEU A CA 1
ATOM 1761 C C . LEU A 1 211 ? 4.090 7.776 -20.867 1.00 89.75 211 LEU A C 1
ATOM 1763 O O . LEU A 1 211 ? 4.473 8.907 -20.571 1.00 89.75 211 LEU A O 1
ATOM 1767 N N . ASN A 1 212 ? 4.926 6.837 -21.322 1.00 90.12 212 ASN A N 1
ATOM 1768 C CA . ASN A 1 212 ? 6.367 7.052 -21.502 1.00 90.12 212 ASN A CA 1
ATOM 1769 C C . ASN A 1 212 ? 6.694 8.024 -22.652 1.00 90.12 212 ASN A C 1
ATOM 1771 O O . ASN A 1 212 ? 7.828 8.479 -22.762 1.00 90.12 212 ASN A O 1
ATOM 1775 N N . VAL A 1 213 ? 5.713 8.376 -23.495 1.00 94.25 213 VA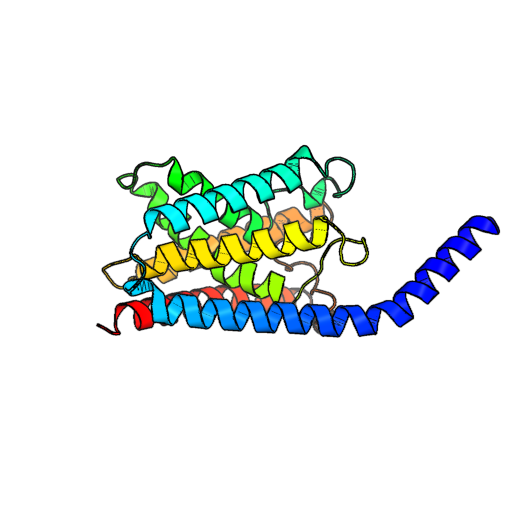L A N 1
ATOM 1776 C CA . VAL A 1 213 ? 5.861 9.409 -24.540 1.00 94.25 213 VAL A CA 1
ATOM 1777 C C . VAL A 1 213 ? 5.965 10.816 -23.934 1.00 94.25 213 VAL A C 1
ATOM 1779 O O . VAL A 1 213 ? 6.489 11.739 -24.559 1.00 94.25 213 VAL A O 1
ATOM 1782 N N . LEU A 1 214 ? 5.465 11.006 -22.711 1.00 94.31 214 LEU A N 1
ATOM 1783 C CA . LEU A 1 214 ? 5.485 12.301 -22.043 1.00 94.31 214 LEU A CA 1
ATOM 1784 C C . LEU A 1 214 ? 6.915 12.701 -21.649 1.00 94.31 214 LEU A C 1
ATOM 1786 O O . LEU A 1 214 ? 7.715 11.849 -21.259 1.00 94.31 214 LEU A O 1
ATOM 1790 N N . PRO A 1 215 ? 7.244 14.008 -21.635 1.00 95.94 215 PRO A N 1
ATOM 1791 C CA . PRO A 1 215 ? 8.512 14.463 -21.081 1.00 95.94 215 PRO A CA 1
ATOM 1792 C C . PRO A 1 215 ? 8.686 13.961 -19.644 1.00 95.94 215 PRO A C 1
ATOM 1794 O O . PRO A 1 215 ? 7.777 14.112 -18.825 1.00 95.94 215 PRO A O 1
ATOM 1797 N N . GLN A 1 216 ? 9.869 13.442 -19.296 1.00 92.62 216 GLN A N 1
ATOM 1798 C CA . GLN A 1 216 ? 10.101 12.783 -18.001 1.00 92.62 216 GLN A CA 1
ATOM 1799 C C . GLN A 1 216 ? 9.652 13.622 -16.793 1.00 92.62 216 GLN A C 1
ATOM 1801 O O . GLN A 1 216 ? 9.142 13.091 -15.811 1.00 92.62 216 GLN A O 1
ATOM 1806 N N . ARG A 1 217 ? 9.833 14.948 -16.842 1.00 94.44 217 ARG A N 1
ATOM 1807 C CA . ARG A 1 217 ? 9.400 15.854 -15.763 1.00 94.44 217 ARG A CA 1
ATOM 1808 C C . ARG A 1 217 ? 7.878 15.854 -15.585 1.00 94.44 217 ARG A C 1
ATOM 1810 O O . ARG A 1 217 ? 7.411 15.853 -14.452 1.00 94.44 217 ARG A O 1
ATOM 1817 N N . VAL A 1 218 ? 7.133 15.821 -16.690 1.00 95.50 218 VAL A N 1
ATOM 1818 C CA . VAL A 1 218 ? 5.665 15.751 -16.702 1.00 95.50 218 VAL A CA 1
ATOM 1819 C C . VAL A 1 218 ? 5.210 14.393 -16.181 1.00 95.50 218 VAL A C 1
ATOM 1821 O O . VAL A 1 218 ? 4.378 14.344 -15.283 1.00 95.50 218 VAL A O 1
ATOM 1824 N N . TYR A 1 219 ? 5.812 13.301 -16.659 1.00 95.06 219 TYR A N 1
ATOM 1825 C CA . TYR A 1 219 ? 5.493 11.952 -16.188 1.00 95.06 219 TYR A CA 1
ATOM 1826 C C . TYR A 1 219 ? 5.699 11.793 -14.671 1.00 95.06 219 TYR A C 1
ATOM 1828 O O . TYR A 1 219 ? 4.812 11.330 -13.954 1.00 95.06 219 TYR A O 1
ATOM 1836 N N . LYS A 1 220 ? 6.836 12.268 -14.148 1.00 94.69 220 LYS A N 1
ATOM 1837 C CA . LYS A 1 220 ? 7.129 12.245 -12.706 1.00 94.69 220 LYS A CA 1
ATOM 1838 C C . LYS A 1 220 ? 6.134 13.066 -11.891 1.00 94.69 220 LYS A C 1
ATOM 1840 O O . LYS A 1 220 ? 5.727 12.635 -10.814 1.00 94.69 220 LYS A O 1
ATOM 1845 N N . LEU A 1 221 ? 5.732 14.232 -12.400 1.00 95.12 221 LEU A N 1
ATOM 1846 C CA . LEU A 1 221 ? 4.709 15.053 -11.758 1.00 95.12 221 LEU A CA 1
ATOM 1847 C C . LEU A 1 221 ? 3.358 14.331 -11.732 1.00 95.12 221 LEU A C 1
ATOM 1849 O O . LEU A 1 221 ? 2.706 14.328 -10.692 1.00 95.12 221 LEU A O 1
ATOM 1853 N N . LEU A 1 222 ? 2.970 13.672 -12.828 1.00 94.94 222 LEU A N 1
ATOM 1854 C CA . LEU A 1 222 ? 1.751 12.862 -12.880 1.00 94.94 222 LEU A CA 1
ATOM 1855 C C . LEU A 1 222 ? 1.779 11.724 -11.858 1.00 94.94 222 LEU A C 1
ATOM 1857 O O . LEU A 1 222 ? 0.777 11.517 -11.182 1.00 94.94 222 LEU A O 1
ATOM 1861 N N . CYS A 1 223 ? 2.921 11.053 -11.682 1.00 93.44 223 CYS A N 1
ATOM 1862 C CA . CYS A 1 223 ? 3.081 10.039 -10.637 1.00 93.44 223 CYS A CA 1
ATOM 1863 C C . CYS A 1 223 ? 2.880 10.643 -9.238 1.00 93.44 223 CYS A C 1
ATOM 1865 O O . CYS A 1 223 ? 2.133 10.111 -8.425 1.00 93.44 223 CYS A O 1
ATOM 1867 N N . ILE A 1 224 ? 3.490 11.792 -8.937 1.00 95.56 224 ILE A N 1
ATOM 1868 C CA . ILE A 1 224 ? 3.291 12.450 -7.634 1.00 95.56 224 ILE A CA 1
ATOM 1869 C C . ILE A 1 224 ? 1.813 12.803 -7.429 1.00 95.56 224 ILE A C 1
ATOM 1871 O O . ILE A 1 224 ? 1.247 12.503 -6.378 1.00 95.56 224 ILE A O 1
ATOM 1875 N N . VAL A 1 225 ? 1.169 13.389 -8.438 1.00 96.56 225 VAL A N 1
ATOM 1876 C CA . VAL A 1 225 ? -0.253 13.746 -8.384 1.00 96.56 225 VAL A CA 1
ATOM 1877 C C . VAL A 1 225 ? -1.131 12.507 -8.205 1.00 96.56 225 VAL A C 1
ATOM 1879 O O . VAL A 1 225 ? -2.064 12.560 -7.410 1.00 96.56 225 VAL A O 1
ATOM 1882 N N . SER A 1 226 ? -0.833 11.383 -8.863 1.00 94.00 226 SER A N 1
ATOM 1883 C CA . SER A 1 226 ? -1.621 10.154 -8.720 1.00 94.00 226 SER A CA 1
ATOM 1884 C C . SER A 1 226 ? -1.523 9.571 -7.311 1.00 94.00 226 SER A C 1
ATOM 1886 O O . SER A 1 226 ? -2.535 9.161 -6.751 1.00 94.00 226 SER A O 1
ATOM 1888 N N . TYR A 1 227 ? -0.334 9.589 -6.705 1.00 95.31 227 TYR A N 1
ATOM 1889 C CA . TYR A 1 227 ? -0.128 9.170 -5.317 1.00 95.31 227 TYR A CA 1
ATOM 1890 C C . TYR A 1 227 ? -0.858 10.090 -4.321 1.00 95.31 227 TYR A C 1
ATOM 1892 O O . TYR A 1 227 ? -1.502 9.615 -3.386 1.00 95.31 227 TYR A O 1
ATOM 1900 N N . LEU A 1 228 ? -0.811 11.409 -4.532 1.00 97.19 228 LEU A N 1
ATOM 1901 C CA . LEU A 1 228 ? -1.535 12.375 -3.695 1.00 97.19 228 LEU A CA 1
ATOM 1902 C C . LEU A 1 228 ? -3.054 12.243 -3.842 1.00 97.19 228 LEU A C 1
ATOM 1904 O O . LEU A 1 228 ? -3.781 12.287 -2.848 1.00 97.19 228 LEU A O 1
ATOM 1908 N N . LEU A 1 229 ? -3.533 12.028 -5.068 1.00 97.00 229 LEU A N 1
ATOM 1909 C CA . LEU A 1 229 ? -4.936 11.748 -5.340 1.00 97.00 229 LEU A CA 1
ATOM 1910 C C . LEU A 1 229 ? -5.369 10.452 -4.650 1.00 97.00 229 LEU A C 1
ATOM 1912 O O . LEU A 1 229 ? -6.420 10.434 -4.016 1.00 97.00 229 LEU A O 1
ATOM 1916 N N . ALA A 1 230 ? -4.555 9.396 -4.702 1.00 95.25 230 ALA A N 1
ATOM 1917 C CA . ALA A 1 230 ? -4.833 8.139 -4.012 1.00 95.25 230 ALA A CA 1
ATOM 1918 C C . ALA A 1 230 ? -4.943 8.326 -2.489 1.00 95.25 230 ALA A C 1
ATOM 1920 O O . ALA A 1 230 ? -5.886 7.814 -1.882 1.00 95.25 230 ALA A O 1
ATOM 1921 N N . ASN A 1 231 ? -4.057 9.117 -1.872 1.00 95.69 231 ASN A N 1
ATOM 1922 C CA . ASN A 1 231 ? -4.164 9.463 -0.450 1.00 95.69 231 ASN A CA 1
ATOM 1923 C C . ASN A 1 231 ? -5.453 10.230 -0.141 1.00 95.69 231 ASN A C 1
ATOM 1925 O O . ASN A 1 231 ? -6.146 9.898 0.818 1.00 95.69 231 ASN A O 1
ATOM 1929 N N . TYR A 1 232 ? -5.802 11.228 -0.958 1.00 96.94 232 TYR A N 1
ATOM 1930 C CA . TYR A 1 232 ? -7.040 11.989 -0.789 1.00 96.94 232 TYR A CA 1
ATOM 1931 C C . TYR A 1 232 ? -8.282 11.100 -0.913 1.00 96.94 232 TYR A C 1
ATOM 1933 O O . TYR A 1 232 ? -9.180 11.175 -0.075 1.00 96.94 232 TYR A O 1
ATOM 1941 N N . LEU A 1 233 ? -8.333 10.235 -1.930 1.00 95.94 233 LEU A N 1
ATOM 1942 C CA . LEU A 1 233 ? -9.439 9.301 -2.134 1.00 95.94 233 LEU A CA 1
ATOM 1943 C C . LEU A 1 233 ? -9.541 8.303 -0.980 1.00 95.94 233 LEU A C 1
ATOM 1945 O O . LEU A 1 233 ? -10.643 8.058 -0.494 1.00 95.94 233 LEU A O 1
ATOM 1949 N N . THR A 1 234 ? -8.412 7.783 -0.494 1.00 94.25 234 THR A N 1
ATOM 1950 C CA . THR A 1 234 ? -8.378 6.879 0.666 1.00 94.25 234 THR A CA 1
ATOM 1951 C C . THR A 1 234 ? -8.871 7.588 1.924 1.00 94.25 234 THR A C 1
ATOM 1953 O O . THR A 1 234 ? -9.753 7.079 2.601 1.00 94.25 234 THR A O 1
ATOM 1956 N N . TRP A 1 235 ? -8.402 8.806 2.201 1.00 95.38 235 TRP A N 1
ATOM 1957 C CA . TRP A 1 235 ? -8.874 9.616 3.328 1.00 95.38 235 TRP A CA 1
ATOM 1958 C C . TRP A 1 235 ? -10.376 9.919 3.247 1.00 95.38 235 TRP A C 1
ATOM 1960 O O . TRP A 1 235 ? -11.107 9.758 4.225 1.00 95.38 235 TRP A O 1
ATOM 1970 N N . LYS A 1 236 ? -10.862 10.323 2.068 1.00 95.06 236 LYS A N 1
ATOM 1971 C CA . LYS A 1 236 ? -12.277 10.640 1.854 1.00 95.06 236 LYS A CA 1
ATOM 1972 C C . LYS A 1 236 ? -13.150 9.400 2.035 1.00 95.06 236 LYS A C 1
ATOM 1974 O O . LYS A 1 236 ? -14.170 9.473 2.710 1.00 95.06 236 LYS A O 1
ATOM 1979 N N . THR A 1 237 ? -12.757 8.273 1.442 1.00 91.88 237 THR A N 1
ATOM 1980 C CA . THR A 1 237 ? -13.488 7.000 1.561 1.00 91.88 237 THR A CA 1
ATOM 1981 C C . THR A 1 237 ? -13.461 6.460 2.980 1.00 91.88 237 THR A C 1
ATOM 1983 O O . THR A 1 237 ? -14.521 6.123 3.493 1.00 91.88 237 THR A O 1
ATOM 1986 N N . ALA A 1 238 ? -12.308 6.482 3.649 1.00 92.00 238 ALA A N 1
ATOM 1987 C CA . ALA A 1 238 ? -12.170 6.151 5.063 1.00 92.00 238 ALA A CA 1
ATOM 1988 C C . ALA A 1 238 ? -13.161 6.936 5.929 1.00 92.00 238 ALA A C 1
ATOM 1990 O O . ALA A 1 238 ? -13.950 6.346 6.662 1.00 92.00 238 ALA A O 1
ATOM 1991 N N . ASN A 1 239 ? -13.190 8.262 5.778 1.00 92.69 239 ASN A N 1
ATOM 1992 C CA . ASN A 1 239 ? -14.112 9.100 6.532 1.00 92.69 239 ASN A CA 1
ATOM 1993 C C . ASN A 1 239 ? -15.574 8.786 6.196 1.00 92.69 239 ASN A C 1
ATOM 1995 O O . ASN A 1 239 ? -16.371 8.658 7.112 1.00 92.69 239 ASN A O 1
ATOM 1999 N N . MET A 1 240 ? -15.940 8.584 4.926 1.00 90.44 240 MET A N 1
ATOM 2000 C CA . MET A 1 240 ? -17.310 8.177 4.568 1.00 90.44 240 MET A CA 1
ATOM 2001 C C . MET A 1 240 ? -17.718 6.827 5.177 1.00 90.44 240 MET A C 1
ATOM 2003 O O . MET A 1 240 ? -18.885 6.645 5.508 1.00 90.44 240 MET A O 1
ATOM 2007 N N . LEU A 1 241 ? -16.784 5.881 5.307 1.00 87.38 241 LEU A N 1
ATOM 2008 C CA . LEU A 1 241 ? -17.042 4.578 5.925 1.00 87.38 241 LEU A CA 1
ATOM 2009 C C . LEU A 1 241 ? -17.232 4.687 7.441 1.00 87.38 241 LEU A C 1
ATOM 2011 O O . LEU A 1 241 ? -18.059 3.964 7.985 1.00 87.38 241 LEU A O 1
ATOM 2015 N N . ILE A 1 242 ? -16.514 5.602 8.094 1.00 83.75 242 ILE A N 1
ATOM 2016 C CA . ILE A 1 242 ? -16.672 5.899 9.524 1.00 83.75 242 ILE A CA 1
ATOM 2017 C C . ILE A 1 242 ? -17.982 6.672 9.779 1.00 83.75 242 ILE A C 1
ATOM 2019 O O . ILE A 1 242 ? -18.675 6.382 10.742 1.00 83.75 242 ILE A O 1
ATOM 2023 N N . TRP A 1 243 ? -18.355 7.608 8.895 1.00 61.94 243 TRP A N 1
ATOM 2024 C CA . TRP A 1 243 ? -19.560 8.456 8.992 1.00 61.94 243 TRP A CA 1
ATOM 2025 C C . TRP A 1 243 ? -20.883 7.775 8.605 1.00 61.94 243 TRP A C 1
ATOM 2027 O O . TRP A 1 243 ? -21.928 8.411 8.682 1.00 61.94 243 TRP A O 1
ATOM 2037 N N . LYS A 1 244 ? -20.890 6.515 8.154 1.00 59.03 244 LYS A N 1
ATOM 2038 C CA . LYS A 1 244 ? -22.141 5.767 7.897 1.00 59.03 244 LYS A CA 1
ATOM 2039 C C . LYS A 1 244 ? -22.880 5.349 9.185 1.00 59.03 244 LYS A C 1
ATOM 2041 O O . LYS A 1 244 ? -23.794 4.527 9.122 1.00 59.03 244 LYS A O 1
ATOM 2046 N N . GLU A 1 245 ? -22.482 5.922 10.312 1.00 52.50 245 GLU A N 1
ATOM 2047 C CA . GLU A 1 245 ? -23.039 5.794 11.658 1.00 52.50 245 GLU A CA 1
ATOM 2048 C C . GLU A 1 245 ? -23.656 7.139 12.066 1.00 52.50 245 GLU A C 1
ATOM 2050 O O . GLU A 1 245 ? -24.745 7.109 12.681 1.00 52.50 245 GLU A O 1
#

pLDDT: mean 84.15, std 15.37, range [42.84, 97.62]

Sequence (245 aa):
MTTLSQTKELLYRQEDDRNDRWLSRWQDWAIVAAYLTSLYLFINYFRQIRHKNLIQISLTFLLLLHLLSKYLLNRKRYQPIERLPLYSCNLSAIILALDFFIPEKTMWWQPILLWGAFAGIYGGFLAIVFSAPSTYLFPHITHFDYYIGHVSITFLGLFYVMEQTHPFTLQALLLTSAITVIYLLLVNRINPRVNGNFGFISEAPEQISFLNVLPQRVYKLLCIVSYLLANYLTWKTANMLIWKE

Solvent-accessible surface area (backbone atoms only — not comparable to full-atom values): 13484 Å² total; per-residue (Å²): 134,83,52,76,64,58,53,50,54,52,48,51,54,55,55,50,55,61,63,48,57,57,61,50,51,57,51,50,50,50,51,41,50,51,49,54,50,51,50,52,50,46,68,75,43,51,86,74,51,84,60,55,67,59,52,52,52,50,31,39,49,50,35,51,51,35,52,46,45,58,68,63,75,36,65,92,70,52,57,81,60,74,65,47,62,66,36,54,42,48,43,11,43,52,41,61,45,46,49,81,79,49,65,90,84,45,70,86,47,51,62,57,44,51,33,17,24,49,35,8,34,55,40,14,49,46,49,56,73,63,59,77,66,61,98,63,65,86,92,38,72,60,48,54,45,52,52,52,30,31,50,28,31,20,53,48,18,46,48,60,54,68,68,46,91,65,68,77,52,71,66,55,54,53,51,34,44,49,52,48,52,53,50,52,55,50,35,64,62,46,18,77,80,59,80,42,55,41,76,47,50,74,48,50,58,80,96,52,39,77,55,60,76,45,59,67,72,58,43,36,48,51,45,53,49,52,56,48,49,47,49,52,51,48,53,53,49,44,32,54,65,54,64,78,111

Foldseek 3Di:
DDDPVNVVVVVVVVVCCVVLVVVVVVVLVVLLVVLVVVVVCCLVCVVVDPPLVVLLVVLLVLLVVLLCCLQPVCVPPDDPQVSPCLALLSQLSVLLNCVVVDDPPPVVSVLSNLLSLLSLQVVLSCCSNLPDFDPDRPPDVSVVSSNSNSSSSNSSSVSVLLPDLDADDVVSLVSSLVVLVVSLVVCVVVCVVRVHCHLVLQAHRPVVRVLVVDDSVVSNVVSSVVSSVSSVVCSVVSRVSSPVD